Protein AF-0000000079300747 (afdb_homodimer)

pLDDT: mean 97.35, std 5.48, range [55.0, 99.0]

Secondary structure (DSSP, 8-state):
---HHHHHHHHHTTS-EE-EEEEEEESEEEEEEES-EEEEETTTTEEEEEEETT-THHHHHHHHTEEEEEEPBTT-HHHHHHHTT---TT---BTTB-TT-SEEEEEEEEEEEEETTEEEEEEEEEEEEE----PBPEEETTEEE-B----/---HHHHHHHHHTTS-EE-EEEEEEESEEEEEEE--EEEEETTTTEEEEEEETT-THHHHHHHHTEEEEEEPBTT-HHHHHHHTT---TT---BTTB-TT-SEEEEEEEEEEEEETTEEEEEEEEEEEEE----PBPEEETTEEE-B----

Sequence (302 aa):
MTSLEEAFKEALSRFASGVTVVAARAGEERGMTATAFMSLSLRPPLVALAVSEGARLLPLLEEAGAFTVSFLREGQEGVSEHFAGRPREGVGLVEGRVEGALAVLRCRLEALYPGGDHRLVVGRVEAVDLGEMGPPLVYFARGYRRLLWPSMTSLEEAFKEALSRFASGVTVVAARAGEERGMTATAFMSLSLRPPLVALAVSEGARLLPLLEEAGAFTVSFLREGQEGVSEHFAGRPREGVGLVEGRVEGALAVLRCRLEALYPGGDHRLVVGRVEAVDLGEMGPPLVYFARGYRRLLWPS

Solvent-accessible surface area (backbone atoms only — not comparable to full-atom values): 15434 Å² total; per-residue (Å²): 128,77,47,68,63,55,44,46,55,54,44,56,31,55,45,38,26,24,36,30,38,37,21,24,50,54,104,52,76,44,62,33,43,41,55,31,50,32,67,37,18,71,62,60,44,28,34,37,33,44,43,48,69,81,42,78,52,50,65,30,29,63,71,44,42,25,37,24,42,17,28,37,24,57,88,40,61,62,56,43,39,26,36,63,76,46,80,43,89,94,60,68,69,55,95,62,33,53,79,82,18,36,21,35,38,35,24,36,58,67,48,78,43,91,29,69,47,10,33,36,37,30,27,34,56,75,45,69,46,80,39,70,86,71,61,41,24,30,38,43,68,86,37,82,41,45,62,69,57,91,128,129,78,47,69,62,56,44,46,54,54,43,55,31,54,46,36,26,23,37,30,38,38,22,24,50,52,102,53,75,42,62,32,42,41,56,31,49,31,67,37,18,72,63,59,44,29,34,36,32,45,43,49,69,81,41,79,50,51,66,30,28,63,72,42,42,27,38,25,40,16,28,36,25,57,88,40,61,62,57,43,39,26,35,62,76,45,79,43,88,92,61,68,67,55,96,62,34,52,79,82,18,35,20,35,40,36,24,37,59,66,46,79,42,92,28,68,49,10,34,35,38,30,26,33,57,76,46,67,47,79,39,70,85,70,61,43,23,29,39,41,69,87,36,83,41,43,62,69,57,92,129

Structure (mmCIF, N/CA/C/O backbone):
data_AF-0000000079300747-model_v1
#
loop_
_entity.id
_entity.type
_entity.pdbx_description
1 polymer '4-hydroxyphenylacetate 3-monooxygenase reductase component'
#
loop_
_atom_site.group_PDB
_atom_site.id
_atom_site.type_symbol
_atom_site.label_atom_id
_atom_site.label_alt_id
_atom_site.label_comp_id
_atom_site.label_asym_id
_atom_site.label_entity_id
_atom_site.label_seq_id
_atom_site.pdbx_PDB_ins_code
_atom_site.Cartn_x
_atom_site.Cartn_y
_atom_site.Cartn_z
_atom_site.occupancy
_atom_site.B_iso_or_equiv
_atom_site.auth_seq_id
_atom_site.auth_comp_id
_atom_site.auth_asym_id
_atom_site.auth_atom_id
_atom_site.pdbx_PDB_model_num
ATOM 1 N N . MET A 1 1 ? 11.914 -26.141 7.75 1 61.09 1 MET A N 1
ATOM 2 C CA . MET A 1 1 ? 10.883 -25.594 6.879 1 61.09 1 MET A CA 1
ATOM 3 C C . MET A 1 1 ? 10.352 -24.266 7.438 1 61.09 1 MET A C 1
ATOM 5 O O . MET A 1 1 ? 9.938 -24.203 8.594 1 61.09 1 MET A O 1
ATOM 9 N N . THR A 1 2 ? 10.609 -23.188 6.781 1 83.06 2 THR A N 1
ATOM 10 C CA . THR A 1 2 ? 10.234 -21.891 7.332 1 83.06 2 THR A CA 1
ATOM 11 C C . THR A 1 2 ? 8.719 -21.797 7.531 1 83.06 2 THR A C 1
ATOM 13 O O . THR A 1 2 ? 7.953 -22.391 6.766 1 83.06 2 THR A O 1
ATOM 16 N N . SER A 1 3 ? 8.32 -21.594 8.656 1 95.44 3 SER A N 1
ATOM 17 C CA . SER A 1 3 ? 6.895 -21.422 8.906 1 95.44 3 SER A CA 1
ATOM 18 C C . SER A 1 3 ? 6.273 -20.469 7.891 1 95.44 3 SER A C 1
ATOM 20 O O . SER A 1 3 ? 6.988 -19.703 7.234 1 95.44 3 SER A O 1
ATOM 22 N N . LEU A 1 4 ? 5.039 -20.641 7.648 1 97.5 4 LEU A N 1
ATOM 23 C CA . LEU A 1 4 ? 4.332 -19.719 6.777 1 97.5 4 LEU A CA 1
ATOM 24 C C . LEU A 1 4 ? 4.543 -18.266 7.234 1 97.5 4 LEU A C 1
ATOM 26 O O . LEU A 1 4 ? 4.719 -17.375 6.41 1 97.5 4 LEU A O 1
ATOM 30 N N . GLU A 1 5 ? 4.504 -18.078 8.539 1 97.25 5 GLU A N 1
ATOM 31 C CA . GLU A 1 5 ? 4.703 -16.734 9.094 1 97.25 5 GLU A CA 1
ATOM 32 C C . GLU A 1 5 ? 6.066 -16.172 8.695 1 97.25 5 GLU A C 1
ATOM 34 O O . GLU A 1 5 ? 6.168 -15.016 8.281 1 97.25 5 GLU A O 1
ATOM 39 N N . GLU A 1 6 ? 7.082 -16.969 8.828 1 97.75 6 GLU A N 1
ATOM 40 C CA . GLU A 1 6 ? 8.43 -16.531 8.477 1 97.75 6 GLU A CA 1
ATOM 41 C C . GLU A 1 6 ? 8.547 -16.25 6.984 1 97.75 6 GLU A C 1
ATOM 43 O O . GLU A 1 6 ? 9.156 -15.266 6.578 1 97.75 6 GLU A O 1
ATOM 48 N N . ALA A 1 7 ? 7.984 -17.141 6.18 1 98.5 7 ALA A N 1
ATOM 49 C CA . ALA A 1 7 ? 7.996 -16.938 4.734 1 98.5 7 ALA A CA 1
ATOM 50 C C . ALA A 1 7 ? 7.242 -15.672 4.344 1 98.5 7 ALA A C 1
ATOM 52 O O . ALA A 1 7 ? 7.66 -14.945 3.439 1 98.5 7 ALA A O 1
ATOM 53 N N . PHE A 1 8 ? 6.145 -15.453 5.035 1 98.81 8 PHE A N 1
ATOM 54 C CA . PHE A 1 8 ? 5.336 -14.266 4.777 1 98.81 8 PHE A CA 1
ATOM 55 C C . PHE A 1 8 ? 6.109 -13 5.117 1 98.81 8 PHE A C 1
ATOM 57 O O . PHE A 1 8 ? 6.172 -12.062 4.312 1 98.81 8 PHE A O 1
ATOM 64 N N . LYS A 1 9 ? 6.766 -12.945 6.219 1 98.38 9 LYS A N 1
ATOM 65 C CA . LYS A 1 9 ? 7.586 -11.812 6.613 1 98.38 9 LYS A CA 1
ATOM 66 C C . LYS A 1 9 ? 8.703 -11.555 5.602 1 98.38 9 LYS A C 1
ATOM 68 O O . LYS A 1 9 ? 8.977 -10.406 5.25 1 98.38 9 LYS A O 1
ATOM 73 N N . GLU A 1 10 ? 9.281 -12.625 5.184 1 98.56 10 GLU A N 1
ATOM 74 C CA . GLU A 1 10 ? 10.344 -12.5 4.191 1 98.56 10 GLU A CA 1
ATOM 75 C C . GLU A 1 10 ? 9.805 -11.953 2.873 1 98.56 10 GLU A C 1
ATOM 77 O O . GLU A 1 10 ? 10.43 -11.086 2.252 1 98.56 10 GLU A O 1
ATOM 82 N N . ALA A 1 11 ? 8.656 -12.422 2.426 1 98.81 11 ALA A N 1
ATOM 83 C CA . ALA A 1 11 ? 8.039 -11.922 1.197 1 98.81 11 ALA A CA 1
ATOM 84 C C . ALA A 1 11 ? 7.754 -10.422 1.298 1 98.81 11 ALA A C 1
ATOM 86 O O . ALA A 1 11 ? 8 -9.672 0.353 1 98.81 11 ALA A O 1
ATOM 87 N N . LEU A 1 12 ? 7.246 -10.023 2.475 1 98.69 12 LEU A N 1
ATOM 88 C CA . LEU A 1 12 ? 6.895 -8.617 2.656 1 98.69 12 LEU A CA 1
ATOM 89 C C . LEU A 1 12 ? 8.133 -7.734 2.584 1 98.69 12 LEU A C 1
ATOM 91 O O . LEU A 1 12 ? 8.055 -6.582 2.162 1 98.69 12 LEU A O 1
ATOM 95 N N . SER A 1 13 ? 9.305 -8.289 3.025 1 98.44 13 SER A N 1
ATOM 96 C CA . SER A 1 13 ? 10.547 -7.535 2.932 1 98.44 13 SER A CA 1
ATOM 97 C C . SER A 1 13 ? 10.953 -7.316 1.479 1 98.44 13 SER A C 1
ATOM 99 O O . SER A 1 13 ? 11.812 -6.477 1.188 1 98.44 13 SER A O 1
ATOM 101 N N . ARG A 1 14 ? 10.312 -8 0.535 1 98.62 14 ARG A N 1
ATOM 102 C CA . ARG A 1 14 ? 10.641 -7.93 -0.884 1 98.62 14 ARG A CA 1
ATOM 103 C C . ARG A 1 14 ? 9.656 -7.039 -1.635 1 98.62 14 ARG A C 1
ATOM 105 O O . ARG A 1 14 ? 9.641 -7.023 -2.867 1 98.62 14 ARG A O 1
ATOM 112 N N . PHE A 1 15 ? 8.797 -6.402 -0.992 1 98.88 15 PHE A N 1
ATOM 113 C CA . PHE A 1 15 ? 7.934 -5.367 -1.546 1 98.88 15 PHE A CA 1
ATOM 114 C C . PHE A 1 15 ? 8.414 -3.98 -1.139 1 98.88 15 PHE A C 1
ATOM 116 O O . PHE A 1 15 ? 8.477 -3.664 0.051 1 98.88 15 PHE A O 1
ATOM 123 N N . ALA A 1 16 ? 8.766 -3.176 -2.129 1 98.81 16 ALA A N 1
ATOM 124 C CA . ALA A 1 16 ? 9.234 -1.818 -1.855 1 98.81 16 ALA A CA 1
ATOM 125 C C . ALA A 1 16 ? 8.062 -0.882 -1.566 1 98.81 16 ALA A C 1
ATOM 127 O O . ALA A 1 16 ? 7.02 -0.963 -2.219 1 98.81 16 ALA A O 1
ATOM 128 N N . SER A 1 17 ? 8.281 -0 -0.671 1 98.81 17 SER A N 1
ATOM 129 C CA . SER A 1 17 ? 7.238 0.965 -0.348 1 98.81 17 SER A CA 1
ATOM 130 C C . SER A 1 17 ? 7.832 2.316 0.031 1 98.81 17 SER A C 1
ATOM 132 O O . SER A 1 17 ? 8.906 2.383 0.63 1 98.81 17 SER A O 1
ATOM 134 N N . GLY A 1 18 ? 7.105 3.418 -0.326 1 98.88 18 GLY A N 1
ATOM 135 C CA . GLY A 1 18 ? 7.359 4.676 0.354 1 98.88 18 GLY A CA 1
ATOM 136 C C . GLY A 1 18 ? 7.094 4.613 1.847 1 98.88 18 GLY A C 1
ATOM 137 O O . GLY A 1 18 ? 6.477 3.664 2.332 1 98.88 18 GLY A O 1
ATOM 138 N N . VAL A 1 19 ? 7.637 5.602 2.535 1 98.94 19 VAL A N 1
ATOM 139 C CA . VAL A 1 19 ? 7.477 5.68 3.982 1 98.94 19 VAL A CA 1
ATOM 140 C C . VAL A 1 19 ? 6.602 6.879 4.344 1 98.94 19 VAL A C 1
ATOM 142 O O . VAL A 1 19 ? 6.789 7.977 3.814 1 98.94 19 VAL A O 1
ATOM 145 N N . THR A 1 20 ? 5.625 6.652 5.223 1 98.94 20 THR A N 1
ATOM 146 C CA . THR A 1 20 ? 4.742 7.738 5.648 1 98.94 20 THR A CA 1
ATOM 147 C C . THR A 1 20 ? 4.793 7.914 7.16 1 98.94 20 THR A C 1
ATOM 149 O O . THR A 1 20 ? 5.254 7.027 7.883 1 98.94 20 THR A O 1
ATOM 152 N N . VAL A 1 21 ? 4.422 9.062 7.629 1 99 21 VAL A N 1
ATOM 153 C CA . VAL A 1 21 ? 3.994 9.281 9.008 1 99 21 VAL A CA 1
ATOM 154 C C . VAL A 1 21 ? 2.508 9.625 9.039 1 99 21 VAL A C 1
ATOM 156 O O . VAL A 1 21 ? 2.072 10.586 8.398 1 99 21 VAL A O 1
ATOM 159 N N . VAL A 1 22 ? 1.77 8.812 9.719 1 98.94 22 VAL A N 1
ATOM 160 C CA . VAL A 1 22 ? 0.357 9.07 9.977 1 98.94 22 VAL A CA 1
ATOM 161 C C . VAL A 1 22 ? 0.193 9.75 11.336 1 98.94 22 VAL A C 1
ATOM 163 O O . VAL A 1 22 ? 0.835 9.352 12.312 1 98.94 22 VAL A O 1
ATOM 166 N N . ALA A 1 23 ? -0.636 10.797 11.414 1 98.94 23 ALA A N 1
ATOM 167 C CA . ALA A 1 23 ? -0.778 11.523 12.672 1 98.94 23 ALA A CA 1
ATOM 168 C C . ALA A 1 23 ? -2.24 11.852 12.961 1 98.94 23 ALA A C 1
ATOM 170 O O . ALA A 1 23 ? -3.031 12.039 12.031 1 98.94 23 ALA A O 1
ATOM 171 N N . ALA A 1 24 ? -2.6 11.852 14.102 1 98.81 24 ALA A N 1
ATOM 172 C CA . ALA A 1 24 ? -3.922 12.25 14.578 1 98.81 24 ALA A CA 1
ATOM 173 C C . ALA A 1 24 ? -3.824 13.039 15.875 1 98.81 24 ALA A C 1
ATOM 175 O O . ALA A 1 24 ? -2.805 12.984 16.562 1 98.81 24 ALA A O 1
ATOM 176 N N . ARG A 1 25 ? -4.848 13.797 16.109 1 98 25 ARG A N 1
ATOM 177 C CA . ARG A 1 25 ? -4.875 14.641 17.297 1 98 25 ARG A CA 1
ATOM 178 C C . ARG A 1 25 ? -6.25 14.617 17.953 1 98 25 ARG A C 1
ATOM 180 O O . ARG A 1 25 ? -7.262 14.898 17.312 1 98 25 ARG A O 1
ATOM 187 N N . ALA A 1 26 ? -6.328 14.281 19.172 1 97.25 26 ALA A N 1
ATOM 188 C CA . ALA A 1 26 ? -7.469 14.383 20.078 1 97.25 26 ALA A CA 1
ATOM 189 C C . ALA A 1 26 ? -7.004 14.656 21.516 1 97.25 26 ALA A C 1
ATOM 191 O O . ALA A 1 26 ? -6.707 13.727 22.266 1 97.25 26 ALA A O 1
ATOM 192 N N . GLY A 1 27 ? -6.973 15.898 21.969 1 95.94 27 GLY A N 1
ATOM 193 C CA . GLY A 1 27 ? -6.363 16.234 23.234 1 95.94 27 GLY A CA 1
ATOM 194 C C . GLY A 1 27 ? -4.848 16.188 23.219 1 95.94 27 GLY A C 1
ATOM 195 O O . GLY A 1 27 ? -4.18 17.062 23.75 1 95.94 27 GLY A O 1
ATOM 196 N N . GLU A 1 28 ? -4.281 15.141 22.641 1 96.69 28 GLU A N 1
ATOM 197 C CA . GLU A 1 28 ? -2.857 15.008 22.359 1 96.69 28 GLU A CA 1
ATOM 198 C C . GLU A 1 28 ? -2.619 14.648 20.891 1 96.69 28 GLU A C 1
ATOM 200 O O . GLU A 1 28 ? -3.551 14.266 20.188 1 96.69 28 GLU A O 1
ATOM 205 N N . GLU A 1 29 ? -1.452 14.898 20.438 1 97.5 29 GLU A N 1
ATOM 206 C CA . GLU A 1 29 ? -1.074 14.578 19.062 1 97.5 29 GLU A CA 1
ATOM 207 C C . GLU A 1 29 ? -0.071 13.422 19.016 1 97.5 29 GLU A C 1
ATOM 209 O O . GLU A 1 29 ? 0.861 13.383 19.828 1 97.5 29 GLU A O 1
ATOM 214 N N . ARG A 1 30 ? -0.317 12.477 18.156 1 97.81 30 ARG A N 1
ATOM 215 C CA . ARG A 1 30 ? 0.605 11.359 17.984 1 97.81 30 ARG A CA 1
ATOM 216 C C . ARG A 1 30 ? 0.825 11.062 16.5 1 97.81 30 ARG A C 1
ATOM 218 O O . ARG A 1 30 ? -0.098 11.188 15.695 1 97.81 30 ARG A O 1
ATOM 225 N N . GLY A 1 31 ? 2.062 10.688 16.219 1 98.75 31 GLY A N 1
ATOM 226 C CA . GLY A 1 31 ? 2.422 10.188 14.898 1 98.75 31 GLY A CA 1
ATOM 227 C C . GLY A 1 31 ? 2.914 8.75 14.922 1 98.75 31 GLY A C 1
ATOM 228 O O . GLY A 1 31 ? 3.359 8.258 15.961 1 98.75 31 GLY A O 1
ATOM 229 N N . MET A 1 32 ? 2.828 8.148 13.805 1 98.81 32 MET A N 1
ATOM 230 C CA . MET A 1 32 ? 3.307 6.781 13.617 1 98.81 32 MET A CA 1
ATOM 231 C C . MET A 1 32 ? 3.873 6.59 12.211 1 98.81 32 MET A C 1
ATOM 233 O O . MET A 1 32 ? 3.227 6.941 11.227 1 98.81 32 MET A O 1
ATOM 237 N N . THR A 1 33 ? 5.07 6.07 12.172 1 98.88 33 THR A N 1
ATOM 238 C CA . THR A 1 33 ? 5.633 5.68 10.883 1 98.88 33 THR A CA 1
ATOM 239 C C . THR A 1 33 ? 4.898 4.469 10.32 1 98.88 33 THR A C 1
ATOM 241 O O . THR A 1 33 ? 4.594 3.525 11.055 1 98.88 33 THR A O 1
ATOM 244 N N . ALA A 1 34 ? 4.555 4.516 9.047 1 98.75 34 ALA A N 1
ATOM 245 C CA . ALA A 1 34 ? 3.875 3.4 8.398 1 98.75 34 ALA A CA 1
ATOM 246 C C . ALA A 1 34 ? 4.301 3.277 6.938 1 98.75 34 ALA A C 1
ATOM 248 O O . ALA A 1 34 ? 4.41 4.281 6.23 1 98.75 34 ALA A O 1
ATOM 249 N N . THR A 1 35 ? 4.555 2.053 6.504 1 98.75 35 THR A N 1
ATOM 250 C CA . THR A 1 35 ? 4.719 1.757 5.086 1 98.75 35 THR A CA 1
ATOM 251 C C . THR A 1 35 ? 3.432 1.174 4.504 1 98.75 35 THR A C 1
ATOM 253 O O . THR A 1 35 ? 3.248 1.159 3.285 1 98.75 35 THR A O 1
ATOM 256 N N . ALA A 1 36 ? 2.572 0.666 5.344 1 98.81 36 ALA A N 1
ATOM 257 C CA . ALA A 1 36 ? 1.303 0.085 4.914 1 98.81 36 ALA A CA 1
ATOM 258 C C . ALA A 1 36 ? 0.295 1.174 4.555 1 98.81 36 ALA A C 1
ATOM 260 O O . ALA A 1 36 ? -0.578 1.51 5.359 1 98.81 36 ALA A O 1
ATOM 261 N N . PHE A 1 37 ? 0.417 1.75 3.395 1 98.88 37 PHE A N 1
ATOM 262 C CA . PHE A 1 37 ? -0.39 2.814 2.811 1 98.88 37 PHE A CA 1
ATOM 263 C C . PHE A 1 37 ? -0.655 2.547 1.334 1 98.88 37 PHE A C 1
ATOM 265 O O . PHE A 1 37 ? 0.206 2.016 0.63 1 98.88 37 PHE A O 1
ATOM 272 N N . MET A 1 38 ? -1.856 2.887 0.888 1 98.88 38 MET A N 1
ATOM 273 C CA . MET A 1 38 ? -2.109 2.838 -0.55 1 98.88 38 MET A CA 1
ATOM 274 C C . MET A 1 38 ? -3.232 3.793 -0.938 1 98.88 38 MET A C 1
ATOM 276 O O . MET A 1 38 ? -4.066 4.148 -0.103 1 98.88 38 MET A O 1
ATOM 280 N N . SER A 1 39 ? -3.115 4.273 -2.178 1 98.69 39 SER A N 1
ATOM 281 C CA . SER A 1 39 ? -4.285 4.926 -2.754 1 98.69 39 SER A CA 1
ATOM 282 C C . SER A 1 39 ? -5.441 3.943 -2.918 1 98.69 39 SER A C 1
ATOM 284 O O . SER A 1 39 ? -5.227 2.76 -3.178 1 98.69 39 SER A O 1
ATOM 286 N N . LEU A 1 40 ? -6.625 4.449 -2.725 1 98.88 40 LEU A N 1
ATOM 287 C CA . LEU A 1 40 ? -7.77 3.545 -2.785 1 98.88 40 LEU A CA 1
ATOM 288 C C . LEU A 1 40 ? -8.727 3.957 -3.896 1 98.88 40 LEU A C 1
ATOM 290 O O . LEU A 1 40 ? -9.18 3.115 -4.68 1 98.88 40 LEU A O 1
ATOM 294 N N . SER A 1 41 ? -9.07 5.199 -3.977 1 98.81 41 SER A N 1
ATOM 295 C CA . SER A 1 41 ? -10.055 5.707 -4.926 1 98.81 41 SER A CA 1
ATOM 296 C C . SER A 1 41 ? -9.711 7.117 -5.383 1 98.81 41 SER A C 1
ATOM 298 O O . SER A 1 41 ? -9.211 7.926 -4.594 1 98.81 41 SER A O 1
ATOM 300 N N . LEU A 1 42 ? -9.961 7.383 -6.645 1 98.06 42 LEU A N 1
ATOM 301 C CA . LEU A 1 42 ? -9.805 8.742 -7.145 1 98.06 42 LEU A CA 1
ATOM 302 C C . LEU A 1 42 ? -11.086 9.539 -6.965 1 98.06 42 LEU A C 1
ATOM 304 O O . LEU A 1 42 ? -11.047 10.719 -6.598 1 98.06 42 LEU A O 1
ATOM 308 N N . ARG A 1 43 ? -12.203 8.805 -7.277 1 97.38 43 ARG A N 1
ATOM 309 C CA . ARG A 1 43 ? -13.508 9.438 -7.137 1 97.38 43 ARG A CA 1
ATOM 310 C C . ARG A 1 43 ? -14.445 8.562 -6.305 1 97.38 43 ARG A C 1
ATOM 312 O O . ARG A 1 43 ? -15.062 7.629 -6.824 1 97.38 43 ARG A O 1
ATOM 319 N N . PRO A 1 44 ? -14.773 9.031 -5.035 1 98.31 44 PRO A N 1
ATOM 320 C CA . PRO A 1 44 ? -14.141 10.109 -4.273 1 98.31 44 PRO A CA 1
ATOM 321 C C . PRO A 1 44 ? -12.68 9.812 -3.93 1 98.31 44 PRO A C 1
ATOM 323 O O . PRO A 1 44 ? -12.234 8.672 -4.031 1 98.31 44 PRO A O 1
ATOM 326 N N . PRO A 1 45 ? -11.938 10.883 -3.523 1 98.88 45 PRO A N 1
ATOM 327 C CA . PRO A 1 45 ? -10.539 10.656 -3.148 1 98.88 45 PRO A CA 1
ATOM 328 C C . PRO A 1 45 ? -10.398 9.93 -1.814 1 98.88 45 PRO A C 1
ATOM 330 O O . PRO A 1 45 ? -10.672 10.508 -0.76 1 98.88 45 PRO A O 1
ATOM 333 N N . LEU A 1 46 ? -10.031 8.656 -1.856 1 98.94 46 LEU A N 1
ATOM 334 C CA . LEU A 1 46 ? -9.867 7.809 -0.679 1 98.94 46 LEU A CA 1
ATOM 335 C C . LEU A 1 46 ? -8.469 7.211 -0.624 1 98.94 46 LEU A C 1
ATOM 337 O O . LEU A 1 46 ? -7.879 6.898 -1.662 1 98.94 46 LEU A O 1
ATOM 341 N N . VAL A 1 47 ? -7.949 7.031 0.606 1 99 47 VAL A N 1
ATOM 342 C CA . VAL A 1 47 ? -6.727 6.277 0.877 1 99 47 VAL A CA 1
ATOM 343 C C . VAL A 1 47 ? -7.004 5.207 1.928 1 99 47 VAL A C 1
ATOM 345 O O . VAL A 1 47 ? -8.031 5.246 2.607 1 99 47 VAL A O 1
ATOM 348 N N . ALA A 1 48 ? -6.137 4.227 1.98 1 98.94 48 ALA A N 1
ATOM 349 C CA . ALA A 1 48 ? -6.199 3.178 2.996 1 98.94 48 ALA A CA 1
ATOM 350 C C . ALA A 1 48 ? -4.84 2.961 3.648 1 98.94 48 ALA A C 1
ATOM 352 O O . ALA A 1 48 ? -3.801 3.152 3.012 1 98.94 48 ALA A O 1
ATOM 353 N N . LEU A 1 49 ? -4.801 2.619 4.906 1 98.81 49 LEU A N 1
ATOM 354 C CA . LEU A 1 49 ? -3.584 2.25 5.621 1 98.81 49 LEU A CA 1
ATOM 355 C C . LEU A 1 49 ? -3.885 1.221 6.707 1 98.81 49 LEU A C 1
ATOM 357 O O . LEU A 1 49 ? -5.035 1.064 7.117 1 98.81 49 LEU A O 1
ATOM 361 N N . ALA A 1 50 ? -2.949 0.466 7.043 1 98.94 50 ALA A N 1
ATOM 362 C CA . ALA A 1 50 ? -3.057 -0.498 8.133 1 98.94 50 ALA A CA 1
ATO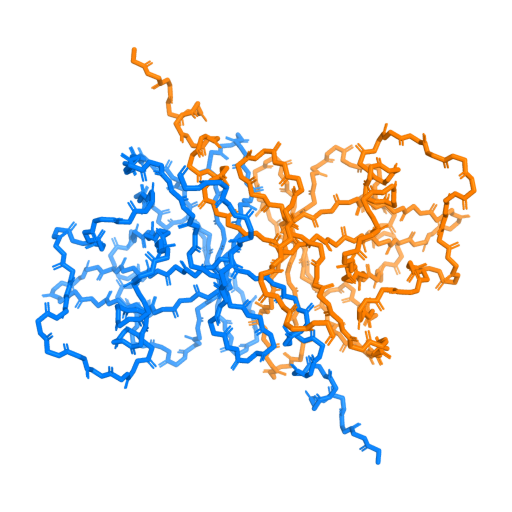M 363 C C . ALA A 1 50 ? -2.441 0.054 9.414 1 98.94 50 ALA A C 1
ATOM 365 O O . ALA A 1 50 ? -1.28 0.474 9.43 1 98.94 50 ALA A O 1
ATOM 366 N N . VAL A 1 51 ? -3.238 0.088 10.453 1 98.88 51 VAL A N 1
ATOM 367 C CA . VAL A 1 51 ? -2.773 0.558 11.75 1 98.88 51 VAL A CA 1
ATOM 368 C C . VAL A 1 51 ? -2.873 -0.57 12.781 1 98.88 51 VAL A C 1
ATOM 370 O O . VAL A 1 51 ? -3.949 -1.137 12.984 1 98.88 51 VAL A O 1
ATOM 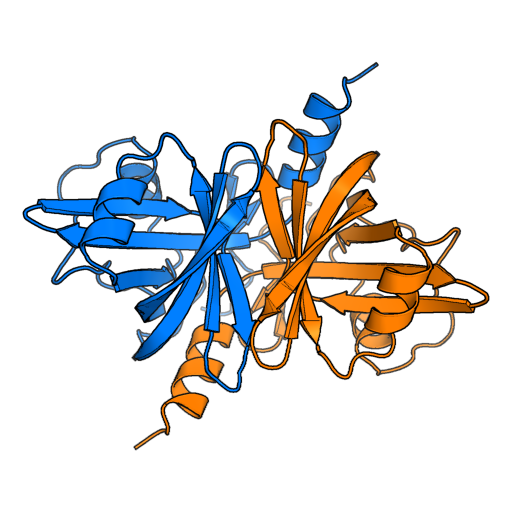373 N N . SER A 1 52 ? -1.729 -0.885 13.422 1 98.62 52 SER A N 1
ATOM 374 C CA . SER A 1 52 ? -1.714 -1.966 14.398 1 98.62 52 SER A CA 1
ATOM 375 C C . SER A 1 52 ? -2.795 -1.769 15.461 1 98.62 52 SER A C 1
ATOM 377 O O . SER A 1 52 ? -2.996 -0.655 15.945 1 98.62 52 SER A O 1
ATOM 379 N N . GLU A 1 53 ? -3.492 -2.836 15.836 1 98.06 53 GLU A N 1
ATOM 380 C CA . GLU A 1 53 ? -4.516 -2.791 16.875 1 98.06 53 GLU A CA 1
ATOM 381 C C . GLU A 1 53 ? -3.941 -2.281 18.203 1 98.06 53 GLU A C 1
ATOM 383 O O . GLU A 1 53 ? -4.66 -1.693 19.016 1 98.06 53 GLU A O 1
ATOM 388 N N . GLY A 1 54 ? -2.66 -2.451 18.359 1 97.56 54 GLY A N 1
ATOM 389 C CA . GLY A 1 54 ? -2.014 -2.045 19.609 1 97.56 54 GLY A CA 1
ATOM 390 C C . GLY A 1 54 ? -1.396 -0.663 19.531 1 97.56 54 GLY A C 1
ATOM 391 O O . GLY A 1 54 ? -0.835 -0.172 20.516 1 97.56 54 GLY A O 1
ATOM 392 N N . ALA A 1 55 ? -1.479 -0.04 18.391 1 98.25 55 ALA A N 1
ATOM 393 C CA . ALA A 1 55 ? -0.862 1.271 18.219 1 98.25 55 ALA A CA 1
ATOM 394 C C . ALA A 1 55 ? -1.579 2.334 19.047 1 98.25 55 ALA A C 1
ATOM 396 O O . ALA A 1 55 ? -2.811 2.375 19.078 1 98.25 55 ALA A O 1
ATOM 397 N N . ARG A 1 56 ? -0.868 3.225 19.672 1 97.38 56 ARG A N 1
ATOM 398 C CA . ARG A 1 56 ? -1.424 4.332 20.438 1 97.38 56 ARG A CA 1
ATOM 399 C C . ARG A 1 56 ? -2.162 5.312 19.531 1 97.38 56 ARG A C 1
ATOM 401 O O . ARG A 1 56 ? -3.029 6.055 20 1 97.38 56 ARG A O 1
ATOM 408 N N . LEU A 1 57 ? -1.832 5.312 18.297 1 98.56 57 LEU A N 1
ATOM 409 C CA . LEU A 1 57 ? -2.439 6.203 17.312 1 98.56 57 LEU A CA 1
ATOM 410 C C . LEU A 1 57 ? -3.904 5.848 17.078 1 98.56 57 LEU A C 1
ATOM 412 O O . LEU A 1 57 ? -4.73 6.727 16.828 1 98.56 57 LEU A O 1
ATOM 416 N N . LEU A 1 58 ? -4.227 4.586 17.156 1 98.44 58 LEU A N 1
ATOM 417 C CA . LEU A 1 58 ? -5.516 4.09 16.672 1 98.44 58 LEU A CA 1
ATOM 418 C C . LEU A 1 58 ? -6.66 4.711 17.469 1 98.44 58 LEU A C 1
ATOM 420 O O . LEU A 1 58 ? -7.582 5.289 16.891 1 98.44 58 LEU A O 1
ATOM 424 N N . PRO A 1 59 ? -6.668 4.738 18.828 1 98.06 59 PRO A N 1
ATOM 425 C CA . PRO A 1 59 ? -7.758 5.387 19.562 1 98.06 59 PRO A CA 1
ATOM 426 C C . PRO A 1 59 ? -7.84 6.887 19.297 1 98.06 59 PRO A C 1
ATOM 428 O O . PRO A 1 59 ? -8.93 7.457 19.297 1 98.06 59 PRO A O 1
ATOM 431 N N . LEU A 1 60 ? -6.734 7.547 19.062 1 98.25 60 LEU A N 1
ATOM 432 C CA . LEU A 1 60 ? -6.707 8.977 18.781 1 98.25 60 LEU A CA 1
ATOM 433 C C . LEU A 1 60 ? -7.34 9.281 17.422 1 98.25 60 LEU A C 1
ATOM 435 O O . LEU A 1 60 ? -8.094 10.242 17.297 1 98.25 60 LEU A O 1
ATOM 439 N N . LEU A 1 61 ? -6.91 8.453 16.484 1 98.06 61 LEU A N 1
ATOM 440 C CA . LEU A 1 61 ? -7.465 8.547 15.148 1 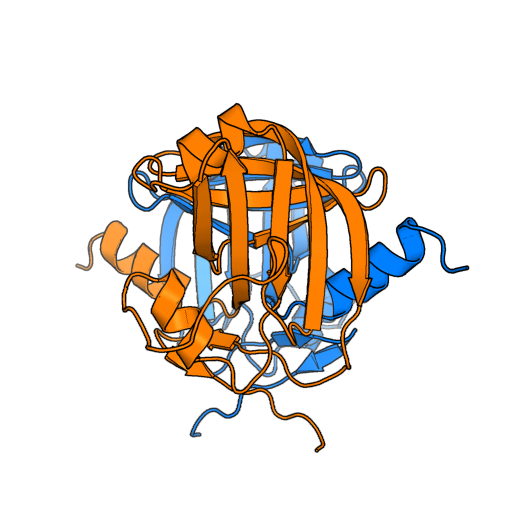98.06 61 LEU A CA 1
ATOM 441 C C . LEU A 1 61 ? -8.977 8.383 15.164 1 98.06 61 LEU A C 1
ATOM 443 O O . LEU A 1 61 ? -9.703 9.148 14.516 1 98.06 61 LEU A O 1
ATOM 447 N N . GLU A 1 62 ? -9.508 7.422 15.891 1 98.44 62 GLU A N 1
ATOM 448 C CA . GLU A 1 62 ? -10.938 7.148 16 1 98.44 62 GLU A CA 1
ATOM 449 C C . GLU A 1 62 ? -11.664 8.305 16.688 1 98.44 62 GLU A C 1
ATOM 451 O O . GLU A 1 62 ? -12.734 8.719 16.234 1 98.44 62 GLU A O 1
ATOM 456 N N . GLU A 1 63 ? -11.102 8.766 17.734 1 98.62 63 GLU A N 1
ATOM 457 C CA . GLU A 1 63 ? -11.711 9.859 18.484 1 98.62 63 GLU A CA 1
ATOM 458 C C . GLU A 1 63 ? -11.742 11.141 17.656 1 98.62 63 GLU A C 1
ATOM 460 O O . GLU A 1 63 ? -12.758 11.844 17.625 1 98.62 63 GLU A O 1
ATOM 465 N N . ALA A 1 64 ? -10.664 11.469 17 1 98.62 64 ALA A N 1
ATOM 466 C CA . ALA A 1 64 ? -10.539 12.695 16.219 1 98.62 64 ALA A CA 1
ATOM 467 C C . ALA A 1 64 ? -11.406 12.641 14.969 1 98.62 64 ALA A C 1
ATOM 469 O O . ALA A 1 64 ? -11.844 13.68 14.469 1 98.62 64 ALA A O 1
ATOM 470 N N . GLY A 1 65 ? -11.633 11.469 14.43 1 98.81 65 GLY A N 1
ATOM 471 C CA . GLY A 1 65 ? -12.328 11.305 13.164 1 98.81 65 GLY A CA 1
ATOM 472 C C . GLY A 1 65 ? -11.562 11.891 11.992 1 98.81 65 GLY A C 1
ATOM 473 O O . GLY A 1 65 ? -12.164 12.234 10.969 1 98.81 65 GLY A O 1
ATOM 474 N N . ALA A 1 66 ? -10.328 12.117 12.195 1 98.81 66 ALA A N 1
ATOM 475 C CA . ALA A 1 66 ? -9.477 12.734 11.18 1 98.81 66 ALA A CA 1
ATOM 476 C C . ALA A 1 66 ? -8.008 12.375 11.398 1 98.81 66 ALA A C 1
ATOM 478 O O . ALA A 1 66 ? -7.609 12.023 12.516 1 98.81 66 ALA A O 1
ATOM 479 N N . PHE A 1 67 ? -7.188 12.438 10.383 1 98.94 67 PHE A N 1
ATOM 480 C CA . PHE A 1 67 ? -5.754 12.172 10.461 1 98.94 67 PHE A CA 1
ATOM 481 C C . PHE A 1 67 ? -5.023 12.766 9.266 1 98.94 67 PHE A C 1
ATOM 483 O O . PHE A 1 67 ? -5.656 13.195 8.297 1 98.94 67 PHE A O 1
ATOM 490 N N . THR A 1 68 ? -3.75 12.867 9.352 1 98.94 68 THR A N 1
ATOM 491 C CA . THR A 1 68 ? -2.898 13.281 8.242 1 98.94 68 THR A CA 1
ATOM 492 C C . THR A 1 68 ? -1.953 12.148 7.84 1 98.94 68 THR A C 1
ATOM 494 O O . THR A 1 68 ? -1.654 11.266 8.641 1 98.94 68 THR A O 1
ATOM 497 N N . VAL A 1 69 ? -1.557 12.117 6.625 1 99 69 VAL A N 1
ATOM 498 C CA . VAL A 1 69 ? -0.512 11.242 6.105 1 99 69 VAL A CA 1
ATOM 499 C C . VAL A 1 69 ? 0.579 12.078 5.438 1 99 69 VAL A C 1
ATOM 501 O O . VAL A 1 69 ? 0.318 12.789 4.469 1 99 69 VAL A O 1
ATOM 504 N N . SER A 1 70 ? 1.771 12.047 5.941 1 99 70 SER A N 1
ATOM 505 C CA . SER A 1 70 ? 2.928 12.734 5.375 1 99 70 SER A CA 1
ATOM 506 C C . SER A 1 70 ? 3.844 11.758 4.645 1 99 70 SER A C 1
ATOM 508 O O . SER A 1 70 ? 4.305 10.773 5.223 1 99 70 SER A O 1
ATOM 510 N N . PHE A 1 71 ? 4.055 11.977 3.326 1 99 71 PHE A N 1
ATOM 511 C CA . PHE A 1 71 ? 4.996 11.172 2.555 1 99 71 PHE A CA 1
ATOM 512 C C . PHE A 1 71 ? 6.426 11.648 2.783 1 99 71 PHE A C 1
ATOM 514 O O . PHE A 1 71 ? 6.777 12.773 2.428 1 99 71 PHE A O 1
ATOM 521 N N . LEU A 1 72 ? 7.273 10.789 3.301 1 98.94 72 LEU A N 1
ATOM 522 C CA . LEU A 1 72 ? 8.625 11.188 3.68 1 98.94 72 LEU A CA 1
ATOM 523 C C . LEU A 1 72 ? 9.539 11.219 2.463 1 98.94 72 LEU A C 1
ATOM 525 O O . LEU A 1 72 ? 9.406 10.391 1.558 1 98.94 72 LEU A O 1
ATOM 529 N N . ARG A 1 73 ? 10.414 12.148 2.502 1 98.56 73 ARG A N 1
ATOM 530 C CA . ARG A 1 73 ? 11.414 12.266 1.443 1 98.56 73 ARG A CA 1
ATOM 531 C C . ARG A 1 73 ? 12.758 11.703 1.895 1 98.56 73 ARG A C 1
ATOM 533 O O . ARG A 1 73 ? 12.984 11.508 3.09 1 98.56 73 ARG A O 1
ATOM 540 N N . GLU A 1 74 ? 13.594 11.398 0.858 1 97.81 74 GLU A N 1
ATOM 541 C CA . GLU A 1 74 ? 14.977 11.055 1.165 1 97.81 74 GLU A CA 1
ATOM 542 C C . GLU A 1 74 ? 15.578 12.031 2.166 1 97.81 74 GLU A C 1
ATOM 544 O O . GLU A 1 74 ? 15.383 13.242 2.053 1 97.81 74 GLU A O 1
ATOM 549 N N . GLY A 1 75 ? 16.328 11.523 3.193 1 97.5 75 GLY A N 1
ATOM 550 C CA . GLY A 1 75 ? 16.938 12.383 4.199 1 97.5 75 GLY A CA 1
ATOM 551 C C . GLY A 1 75 ? 16.125 12.469 5.477 1 97.5 75 GLY A C 1
ATOM 552 O O . GLY A 1 75 ? 16.594 13 6.484 1 97.5 75 GLY A O 1
ATOM 553 N N . GLN A 1 76 ? 14.969 11.914 5.434 1 98.56 76 GLN A N 1
ATOM 554 C CA . GLN A 1 76 ? 14.102 11.992 6.605 1 98.56 76 GLN A CA 1
ATOM 555 C C . GLN A 1 76 ? 14.055 10.656 7.34 1 98.56 76 GLN A C 1
ATOM 557 O O . GLN A 1 76 ? 13.031 10.305 7.938 1 98.56 76 GLN A O 1
ATOM 562 N N . GLU A 1 77 ? 15.117 9.875 7.238 1 98.5 77 GLU A N 1
ATOM 563 C CA . GLU A 1 77 ? 15.219 8.609 7.965 1 98.5 77 GLU A CA 1
ATOM 564 C C . GLU A 1 77 ? 15.047 8.828 9.469 1 98.5 77 GLU A C 1
ATOM 566 O O . GLU A 1 77 ? 14.406 8.023 10.148 1 98.5 77 GLU A O 1
ATOM 571 N N . GLY A 1 78 ? 15.648 9.938 9.961 1 98.62 78 GLY A N 1
ATOM 572 C CA . GLY A 1 78 ? 15.516 10.25 11.375 1 98.62 78 GLY A CA 1
ATOM 573 C C . GLY A 1 78 ? 14.078 10.453 11.805 1 98.62 78 GLY A C 1
ATOM 574 O O . GLY A 1 78 ? 13.68 10.016 12.891 1 98.62 78 GLY A O 1
ATOM 575 N N . VAL A 1 79 ? 13.281 11.133 10.984 1 98.88 79 VAL A N 1
ATOM 576 C CA . VAL A 1 79 ? 11.859 11.328 11.25 1 98.88 79 VAL A CA 1
ATOM 577 C C . VAL A 1 79 ? 11.148 9.977 11.289 1 98.88 79 VAL A C 1
ATOM 579 O O . VAL A 1 79 ? 10.367 9.711 12.203 1 98.88 79 VAL A O 1
ATOM 582 N N . SER A 1 80 ? 11.445 9.141 10.32 1 98.88 80 SER A N 1
ATOM 583 C CA . SER A 1 80 ? 10.859 7.805 10.273 1 98.88 80 SER A CA 1
ATOM 584 C C . SER A 1 80 ? 11.172 7.016 11.539 1 98.88 80 SER A C 1
ATOM 586 O O . SER A 1 80 ? 10.281 6.414 12.141 1 98.88 80 SER A O 1
ATOM 588 N N . GLU A 1 81 ? 12.438 7.031 11.922 1 98.75 81 GLU A N 1
ATOM 589 C CA . GLU A 1 81 ? 12.859 6.316 13.125 1 98.75 81 GLU A CA 1
ATOM 590 C C . GLU A 1 81 ? 12.125 6.836 14.359 1 98.75 81 GLU A C 1
ATOM 592 O O . GLU A 1 81 ? 11.664 6.047 15.188 1 98.75 81 GLU A O 1
ATOM 597 N N . HIS A 1 82 ? 12.016 8.133 14.469 1 98.81 82 HIS A N 1
ATOM 598 C CA . HIS A 1 82 ? 11.375 8.758 15.617 1 98.81 82 HIS A CA 1
ATOM 599 C C . HIS A 1 82 ? 9.945 8.25 15.797 1 98.81 82 HIS A C 1
ATOM 601 O O . HIS A 1 82 ? 9.57 7.801 16.875 1 98.81 82 HIS A O 1
ATOM 607 N N . PHE A 1 83 ? 9.164 8.195 14.773 1 98.75 83 PHE A N 1
ATOM 608 C CA . PHE A 1 83 ? 7.754 7.844 14.859 1 98.75 83 PHE A CA 1
ATOM 609 C C . PHE A 1 83 ? 7.566 6.336 14.766 1 98.75 83 PHE A C 1
ATOM 611 O O . PHE A 1 83 ? 6.445 5.836 14.875 1 98.75 83 PHE A O 1
ATOM 618 N N . ALA A 1 84 ? 8.695 5.605 14.508 1 98.19 84 ALA A N 1
ATOM 619 C CA . ALA A 1 84 ? 8.672 4.145 14.578 1 98.19 84 ALA A CA 1
ATOM 620 C C . ALA A 1 84 ? 9.047 3.658 15.977 1 98.19 84 ALA A C 1
ATOM 622 O O . ALA A 1 84 ? 9.227 2.459 16.203 1 98.19 84 ALA A O 1
ATOM 623 N N . GLY A 1 85 ? 9.125 4.57 16.922 1 97.56 85 GLY A N 1
ATOM 624 C CA . GLY A 1 85 ? 9.352 4.188 18.297 1 97.56 85 GLY A CA 1
ATOM 625 C C . GLY A 1 85 ? 10.789 4.391 18.75 1 97.56 85 GLY A C 1
ATOM 626 O O . GLY A 1 85 ? 11.18 3.941 19.828 1 97.56 85 GLY A O 1
ATOM 627 N N . ARG A 1 86 ? 11.68 4.988 17.938 1 98 86 ARG A N 1
ATOM 628 C CA . ARG A 1 86 ? 13.047 5.371 18.281 1 98 86 ARG A CA 1
ATOM 629 C C . ARG A 1 86 ? 13.188 6.887 18.344 1 98 86 ARG A C 1
ATOM 631 O O . ARG A 1 86 ? 13.719 7.508 17.422 1 98 86 ARG A O 1
ATOM 638 N N . PRO A 1 87 ? 12.938 7.457 19.469 1 97.5 87 PRO A N 1
ATOM 639 C CA . PRO A 1 87 ? 12.844 8.914 19.594 1 97.5 87 PRO A CA 1
ATOM 640 C C . PRO A 1 87 ? 14.133 9.625 19.188 1 97.5 87 PRO A C 1
ATOM 642 O O . PRO A 1 87 ? 15.227 9.133 19.484 1 97.5 87 PRO A O 1
ATOM 645 N N . ARG A 1 88 ? 13.938 10.648 18.406 1 97.12 88 ARG A N 1
ATOM 646 C CA . ARG A 1 88 ? 15.016 11.531 17.984 1 97.12 88 ARG A CA 1
ATOM 647 C C . ARG A 1 88 ? 14.789 12.953 18.484 1 97.12 88 ARG A C 1
ATOM 649 O O . ARG A 1 88 ? 13.672 13.477 18.422 1 97.12 88 ARG A O 1
ATOM 656 N N . GLU A 1 89 ? 15.867 13.539 18.984 1 96.12 89 GLU A N 1
ATOM 657 C CA . GLU A 1 89 ? 15.781 14.906 19.484 1 96.12 89 GLU A CA 1
ATOM 658 C C . GLU A 1 89 ? 15.422 15.883 18.375 1 96.12 89 GLU A C 1
ATOM 660 O O . GLU A 1 89 ? 15.961 15.797 17.266 1 96.12 89 GLU A O 1
ATOM 665 N N . GLY A 1 90 ? 14.5 16.75 18.688 1 95.94 90 GLY A N 1
ATOM 666 C CA . GLY A 1 90 ? 14.164 17.828 17.766 1 95.94 90 GLY A CA 1
ATOM 667 C C . GLY A 1 90 ? 13.18 17.406 16.688 1 95.94 90 GLY A C 1
ATOM 668 O O . GLY A 1 90 ? 12.789 18.203 15.844 1 95.94 90 GLY A O 1
ATOM 669 N N . VAL A 1 91 ? 12.867 16.156 16.656 1 97.31 91 VAL A N 1
ATOM 670 C CA . VAL A 1 91 ? 11.906 15.672 15.672 1 97.31 91 VAL A CA 1
ATOM 671 C C . VAL A 1 91 ? 10.492 15.734 16.25 1 97.31 91 VAL A C 1
ATOM 673 O O . VAL A 1 91 ? 10.266 15.352 17.391 1 97.31 91 VAL A O 1
ATOM 676 N N . GLY A 1 92 ? 9.555 16.234 15.477 1 97.19 92 GLY A N 1
ATOM 677 C CA . GLY A 1 92 ? 8.164 16.328 15.875 1 97.19 92 GLY A CA 1
ATOM 678 C C . GLY A 1 92 ? 7.246 16.734 14.727 1 97.19 92 GLY A C 1
ATOM 679 O O . GLY A 1 92 ? 7.691 16.875 13.586 1 97.19 92 GLY A O 1
ATOM 680 N N . LEU A 1 93 ? 5.992 16.75 15.055 1 98.38 93 LEU A N 1
ATOM 681 C CA . LEU A 1 93 ? 4.992 17.219 14.102 1 98.38 93 LEU A CA 1
ATOM 682 C C . LEU A 1 93 ? 4.824 18.734 14.195 1 98.38 93 LEU A C 1
ATOM 684 O O . LEU A 1 93 ? 5.016 19.328 15.258 1 98.38 93 LEU A O 1
ATOM 688 N N . VAL A 1 94 ? 4.621 19.328 13.117 1 97.25 94 VAL A N 1
ATOM 689 C CA . VAL A 1 94 ? 4.246 20.734 13.047 1 97.25 94 VAL A CA 1
ATOM 690 C C . VAL A 1 94 ? 2.85 20.875 12.453 1 97.25 94 VAL A C 1
ATOM 692 O O . VAL A 1 94 ? 2.637 20.562 11.273 1 97.25 94 VAL A O 1
ATOM 695 N N . GLU A 1 95 ? 1.913 21.375 13.219 1 95 95 GLU A N 1
ATOM 696 C CA . GLU A 1 95 ? 0.524 21.516 12.789 1 95 95 GLU A CA 1
ATOM 697 C C . GLU A 1 95 ? -0.03 20.188 12.266 1 95 95 GLU A C 1
ATOM 699 O O . GLU A 1 95 ? -0.649 20.141 11.203 1 95 95 GLU A O 1
ATOM 704 N N . GLY A 1 96 ? 0.349 19.094 12.867 1 97.44 96 GLY A N 1
ATOM 705 C CA . GLY A 1 96 ? -0.236 17.781 12.617 1 97.44 96 GLY A CA 1
ATOM 706 C C . GLY A 1 96 ? 0.406 17.047 11.453 1 97.44 96 GLY A C 1
ATOM 707 O O . GLY A 1 96 ? -0.152 16.078 10.945 1 97.44 96 GLY A O 1
ATOM 708 N N . ARG A 1 97 ? 1.577 17.562 11.016 1 98.5 97 ARG A N 1
ATOM 709 C CA . ARG A 1 97 ? 2.205 16.953 9.844 1 98.5 97 ARG A CA 1
ATOM 710 C C . ARG A 1 97 ? 3.725 17.031 9.938 1 98.5 97 ARG A C 1
ATOM 712 O O . ARG A 1 97 ? 4.266 17.688 10.828 1 98.5 97 ARG A O 1
ATOM 719 N N . VAL A 1 98 ? 4.402 16.266 9.156 1 98.81 98 VAL A N 1
ATOM 720 C CA . VAL A 1 98 ? 5.855 16.312 9.055 1 98.81 98 VAL A CA 1
ATOM 721 C C . VAL A 1 98 ? 6.27 17.469 8.148 1 98.81 98 VAL A C 1
ATOM 723 O O . VAL A 1 98 ? 5.844 17.547 6.992 1 98.81 98 VAL A O 1
ATOM 726 N N . GLU A 1 99 ? 7.047 18.312 8.688 1 98.19 99 GLU A N 1
ATOM 727 C CA . GLU A 1 99 ? 7.578 19.391 7.863 1 98.19 99 GLU A CA 1
ATOM 728 C C . GLU A 1 99 ? 8.531 18.859 6.793 1 98.19 99 GLU A C 1
ATOM 730 O O . GLU A 1 99 ? 9.336 17.969 7.066 1 98.19 99 GLU A O 1
ATOM 735 N N . GLY A 1 100 ? 8.375 19.391 5.57 1 98.31 100 GLY A N 1
ATOM 736 C CA . GLY A 1 100 ? 9.305 19.031 4.512 1 98.31 100 GLY A CA 1
ATOM 737 C C . GLY A 1 100 ? 8.906 17.766 3.775 1 98.31 100 GLY A C 1
ATOM 738 O O . GLY A 1 100 ? 9.617 17.312 2.867 1 98.31 100 GLY A O 1
ATOM 739 N N . ALA A 1 101 ? 7.762 17.188 4.172 1 98.88 101 ALA A N 1
ATOM 740 C CA . ALA A 1 101 ? 7.285 15.984 3.488 1 98.88 101 ALA A CA 1
ATOM 741 C C . ALA A 1 101 ? 7.047 16.25 2.006 1 98.88 101 ALA A C 1
ATOM 743 O O . ALA A 1 101 ? 6.805 17.406 1.609 1 98.88 101 ALA A O 1
ATOM 744 N N . LEU A 1 102 ? 7.141 15.25 1.204 1 98.88 102 LEU A N 1
ATOM 745 C CA . LEU A 1 102 ? 6.902 15.367 -0.229 1 98.88 102 LEU A CA 1
ATOM 746 C C . LEU A 1 102 ? 5.457 15.781 -0.505 1 98.88 102 LEU A C 1
ATOM 748 O O . LEU A 1 102 ? 5.18 16.453 -1.5 1 98.88 102 LEU A O 1
ATOM 752 N N . ALA A 1 103 ? 4.547 15.344 0.287 1 98.94 103 ALA A N 1
ATOM 753 C CA . ALA A 1 103 ? 3.123 15.664 0.273 1 98.94 103 ALA A CA 1
ATOM 754 C C . ALA A 1 103 ? 2.477 15.359 1.621 1 98.94 103 ALA A C 1
ATOM 756 O O . ALA A 1 103 ? 2.986 14.539 2.391 1 98.94 103 ALA A O 1
ATOM 757 N N . VAL A 1 104 ? 1.414 16.047 1.928 1 98.94 104 VAL A N 1
ATOM 758 C CA . VAL A 1 104 ? 0.594 15.781 3.105 1 98.94 104 VAL A CA 1
ATOM 759 C C . VAL A 1 104 ? -0.874 15.672 2.699 1 98.94 104 VAL A C 1
ATOM 761 O O . VAL A 1 104 ? -1.396 16.547 1.998 1 98.94 104 VAL A O 1
ATOM 764 N N . LEU A 1 105 ? -1.469 14.602 3.066 1 98.94 105 LEU A N 1
ATOM 765 C CA . LEU A 1 105 ? -2.906 14.422 2.908 1 98.94 105 LEU A CA 1
ATOM 766 C C . LEU A 1 105 ? -3.637 14.688 4.223 1 98.94 105 LEU A C 1
ATOM 768 O O . LEU A 1 105 ? -3.242 14.172 5.27 1 98.94 105 LEU A O 1
ATOM 772 N N . ARG A 1 106 ? -4.621 15.5 4.184 1 98.94 106 ARG A N 1
ATOM 773 C CA . ARG A 1 106 ? -5.543 15.664 5.305 1 98.94 106 ARG A CA 1
ATOM 774 C C . ARG A 1 106 ? -6.828 14.875 5.07 1 98.94 106 ARG A C 1
ATOM 776 O O . ARG A 1 106 ? -7.516 15.078 4.07 1 98.94 106 ARG A O 1
ATOM 783 N N . CYS A 1 107 ? -7.105 14.039 6.012 1 98.94 107 CYS A N 1
ATOM 784 C CA . CYS A 1 107 ? -8.148 13.055 5.758 1 98.94 107 CYS A CA 1
ATOM 785 C C . CYS A 1 107 ? -9.203 13.078 6.859 1 98.94 107 CYS A C 1
ATOM 787 O O . CYS A 1 107 ? -8.875 13.242 8.031 1 98.94 107 CYS A O 1
ATOM 789 N N . ARG A 1 108 ? -10.391 12.898 6.441 1 98.94 108 ARG A N 1
ATOM 790 C CA . ARG A 1 108 ? -11.461 12.5 7.352 1 98.94 108 ARG A CA 1
ATOM 791 C C . ARG A 1 108 ? -11.586 10.984 7.422 1 98.94 108 ARG A C 1
ATOM 793 O O . ARG A 1 108 ? -11.5 10.297 6.398 1 98.94 108 ARG A O 1
ATOM 800 N N . LEU A 1 109 ? -11.75 10.453 8.664 1 98.88 109 LEU A N 1
ATOM 801 C CA . LEU A 1 109 ? -11.953 9.016 8.797 1 98.88 109 LEU A CA 1
ATOM 802 C C . LEU A 1 109 ? -13.25 8.586 8.109 1 98.88 109 LEU A C 1
ATOM 804 O O . LEU A 1 109 ? -14.328 9.047 8.477 1 98.88 109 LEU A O 1
ATOM 808 N N . GLU A 1 110 ? -13.125 7.785 7.133 1 98.81 110 GLU A N 1
ATOM 809 C CA . GLU A 1 110 ? -14.266 7.34 6.34 1 98.81 110 GLU A CA 1
ATOM 810 C C . GLU A 1 110 ? -14.797 5.996 6.84 1 98.81 110 GLU A C 1
ATOM 812 O O . GLU A 1 110 ? -16.016 5.785 6.895 1 98.81 110 GLU A O 1
ATOM 817 N N . ALA A 1 111 ? -13.953 5.043 7.156 1 98.75 111 ALA A N 1
ATOM 818 C CA . ALA A 1 111 ? -14.344 3.709 7.613 1 98.75 111 ALA A CA 1
ATOM 819 C C . ALA A 1 111 ? -13.188 3.021 8.344 1 98.75 111 ALA A C 1
ATOM 821 O O . ALA A 1 111 ? -12.023 3.365 8.133 1 98.75 111 ALA A O 1
ATOM 822 N N . LEU A 1 112 ? -13.547 2.104 9.227 1 98.62 112 LEU A N 1
ATOM 823 C CA . LEU A 1 112 ? -12.648 1.156 9.875 1 98.62 112 LEU A CA 1
ATOM 824 C C . LEU A 1 112 ? -13.125 -0.277 9.664 1 98.62 112 LEU A C 1
ATOM 826 O O . LEU A 1 112 ? -14.258 -0.615 10.023 1 98.62 112 LEU A O 1
ATOM 830 N N . TYR A 1 113 ? -12.273 -1.089 9.078 1 98.81 113 TYR A N 1
ATOM 831 C CA . TYR A 1 113 ? -12.625 -2.486 8.852 1 98.81 113 TYR A CA 1
ATOM 832 C C . TYR A 1 113 ? -11.695 -3.414 9.633 1 98.81 113 TYR A C 1
ATOM 834 O O . TYR A 1 113 ? -10.586 -3.025 9.992 1 98.81 113 TYR A O 1
ATOM 842 N N . PRO A 1 114 ? -12.125 -4.684 9.898 1 98.38 114 PRO A N 1
ATOM 843 C CA . PRO A 1 114 ? -11.219 -5.676 10.477 1 98.38 114 PRO A CA 1
ATOM 844 C C . PRO A 1 114 ? -10.031 -5.984 9.562 1 98.38 114 PRO A C 1
ATOM 846 O O . PRO A 1 114 ? -10.18 -6.008 8.336 1 98.38 114 PRO A O 1
ATOM 849 N N . GLY A 1 115 ? -8.859 -6.211 10.203 1 98.38 115 GLY A N 1
ATOM 850 C CA . GLY A 1 115 ? -7.652 -6.535 9.461 1 98.38 115 GLY A CA 1
ATOM 851 C C . GLY A 1 115 ? -6.688 -7.406 10.242 1 98.38 115 GLY A C 1
ATOM 852 O O . GLY A 1 115 ? -5.473 -7.23 10.156 1 98.38 115 GLY A O 1
ATOM 853 N N . GLY A 1 116 ? -7.277 -8.336 11.062 1 98.44 116 GLY A N 1
ATOM 854 C CA . GLY A 1 116 ? -6.426 -9.188 11.875 1 98.44 116 GLY A CA 1
ATOM 855 C C . GLY A 1 116 ? -5.77 -8.453 13.031 1 98.44 116 GLY A C 1
ATOM 856 O O . GLY A 1 116 ? -6.461 -7.91 13.891 1 98.44 116 GLY A O 1
ATOM 857 N N . ASP A 1 117 ? -4.441 -8.43 13.016 1 98.69 117 ASP A N 1
ATOM 858 C CA . ASP A 1 117 ? -3.732 -7.75 14.094 1 98.69 117 ASP A CA 1
ATOM 859 C C . ASP A 1 117 ? -3.572 -6.262 13.797 1 98.69 117 ASP A C 1
ATOM 861 O O . ASP A 1 117 ? -2.992 -5.52 14.594 1 98.69 117 ASP A O 1
ATOM 865 N N . HIS A 1 118 ? -4.102 -5.758 12.727 1 98.75 118 HIS A N 1
ATOM 866 C CA . HIS A 1 118 ? -4.246 -4.352 12.375 1 98.75 118 HIS A CA 1
ATOM 867 C C . HIS A 1 118 ? -5.703 -4 12.086 1 98.75 118 HIS A C 1
ATOM 869 O O . HIS A 1 118 ? -6.547 -4.891 11.977 1 98.75 118 HIS A O 1
ATOM 875 N N . ARG A 1 119 ? -5.973 -2.697 12.086 1 98.75 119 ARG A N 1
ATOM 876 C CA . ARG A 1 119 ? -7.195 -2.143 11.516 1 98.75 119 ARG A CA 1
ATOM 877 C C . ARG A 1 119 ? -6.938 -1.579 10.117 1 98.75 119 ARG A C 1
ATOM 879 O O . ARG A 1 119 ? -5.898 -0.969 9.875 1 98.75 119 ARG A O 1
ATOM 886 N N . LEU A 1 120 ? -7.84 -1.931 9.266 1 98.88 120 LEU A N 1
ATOM 887 C CA . LEU A 1 120 ? -7.852 -1.296 7.957 1 98.88 120 LEU A CA 1
ATOM 888 C C . LEU A 1 120 ? -8.562 0.052 8.008 1 98.88 120 LEU A C 1
ATOM 890 O O . LEU A 1 120 ? -9.781 0.108 8.164 1 98.88 120 LEU A O 1
ATOM 894 N N . VAL A 1 121 ? -7.805 1.152 7.898 1 98.94 121 VAL A N 1
ATOM 895 C CA . VAL A 1 121 ? -8.297 2.52 8.031 1 98.94 121 VAL A CA 1
ATOM 896 C C . VAL A 1 121 ? -8.516 3.125 6.645 1 98.94 121 VAL A C 1
ATOM 898 O O . VAL A 1 121 ? -7.605 3.133 5.816 1 98.94 121 VAL A O 1
ATOM 901 N N . VAL A 1 122 ? -9.734 3.6 6.391 1 98.94 122 VAL A N 1
ATOM 902 C CA . VAL A 1 122 ? -10.031 4.301 5.145 1 98.94 122 VAL A CA 1
ATOM 903 C C . VAL A 1 122 ? -10.266 5.781 5.434 1 98.94 122 VAL A C 1
ATOM 905 O O . VAL A 1 122 ? -11.055 6.137 6.312 1 98.94 122 VAL A O 1
ATOM 908 N N . GLY A 1 123 ? -9.516 6.59 4.742 1 98.94 123 GLY A N 1
ATOM 909 C CA . GLY A 1 123 ? -9.656 8.031 4.898 1 98.94 123 GLY A CA 1
ATOM 910 C C . GLY A 1 123 ? -10.102 8.727 3.625 1 98.94 123 GLY A C 1
ATOM 911 O O . GLY A 1 123 ? -9.648 8.383 2.533 1 98.94 123 GLY A O 1
ATOM 912 N N . ARG A 1 124 ? -11.016 9.648 3.756 1 98.94 124 ARG A N 1
ATOM 913 C CA . ARG A 1 124 ? -11.383 10.539 2.666 1 98.94 124 ARG A CA 1
ATOM 914 C C . ARG A 1 124 ? -10.492 11.781 2.656 1 98.94 124 ARG A C 1
ATOM 916 O O . ARG A 1 124 ? -10.438 12.516 3.645 1 98.94 124 ARG A O 1
ATOM 923 N N . VAL A 1 125 ? -9.812 11.984 1.55 1 98.94 125 VAL A N 1
ATOM 924 C CA . VAL A 1 125 ? -8.891 13.109 1.45 1 98.94 125 VAL A CA 1
ATOM 925 C C . VAL A 1 125 ? -9.68 14.406 1.275 1 98.94 125 VAL A C 1
ATOM 927 O O . VAL A 1 125 ? -10.5 14.523 0.359 1 98.94 125 VAL A O 1
ATOM 930 N N . GLU A 1 126 ? -9.383 15.359 2.158 1 98.81 126 GLU A N 1
ATOM 931 C CA . GLU A 1 126 ? -10.117 16.625 2.127 1 98.81 126 GLU A CA 1
ATOM 932 C C . GLU A 1 126 ? -9.211 17.781 1.709 1 98.81 126 GLU A C 1
ATOM 934 O O . GLU A 1 126 ? -9.695 18.828 1.29 1 98.81 126 GLU A O 1
ATOM 939 N N . ALA A 1 127 ? -8 17.594 1.864 1 98.81 127 ALA A N 1
ATOM 940 C CA . ALA A 1 127 ? -7.012 18.578 1.454 1 98.81 127 ALA A CA 1
ATOM 941 C C . ALA A 1 127 ? -5.664 17.938 1.159 1 98.81 127 ALA A C 1
ATOM 943 O O . ALA A 1 127 ? -5.355 16.859 1.694 1 98.81 127 ALA A O 1
ATOM 944 N N . VAL A 1 128 ? -4.938 18.609 0.306 1 98.88 128 VAL A N 1
ATOM 945 C CA . VAL A 1 128 ? -3.613 18.141 -0.091 1 98.88 128 VAL A CA 1
ATOM 946 C C . VAL A 1 128 ? -2.613 19.297 -0.015 1 98.88 128 VAL A C 1
ATOM 948 O O . VAL A 1 128 ? -2.871 20.391 -0.533 1 98.88 128 VAL A O 1
ATOM 951 N N . ASP A 1 129 ? -1.529 19.094 0.701 1 98.5 129 ASP A N 1
ATOM 952 C CA . ASP A 1 129 ? -0.382 19.984 0.681 1 98.5 129 ASP A CA 1
ATOM 953 C C . ASP A 1 129 ? 0.797 19.359 -0.059 1 98.5 129 ASP A C 1
ATOM 955 O O . ASP A 1 129 ? 1.343 18.344 0.378 1 98.5 129 ASP A O 1
ATOM 959 N N . LEU A 1 130 ? 1.169 19.969 -1.166 1 98.62 130 LEU A N 1
ATOM 960 C CA . LEU A 1 130 ? 2.289 19.469 -1.948 1 98.62 130 LEU A CA 1
ATOM 961 C C . LEU A 1 130 ? 3.596 20.125 -1.522 1 98.62 130 LEU A C 1
ATOM 963 O O . LEU A 1 130 ? 3.691 21.359 -1.485 1 98.62 130 LEU A O 1
ATOM 967 N N . GLY A 1 131 ? 4.539 19.312 -1.134 1 98.31 131 GLY A N 1
ATOM 968 C CA . GLY A 1 131 ? 5.879 19.812 -0.856 1 98.31 131 GLY A CA 1
ATOM 969 C C . GLY A 1 131 ? 6.746 19.922 -2.096 1 98.31 131 GLY A C 1
ATOM 970 O O . GLY A 1 131 ? 6.266 19.719 -3.215 1 98.31 131 GLY A O 1
ATOM 971 N N . GLU A 1 132 ? 7.984 20.281 -1.814 1 97.19 132 GLU A N 1
ATOM 972 C CA . GLU A 1 132 ? 8.93 20.328 -2.924 1 97.19 132 GLU A CA 1
ATOM 973 C C . GLU A 1 132 ? 9.195 18.922 -3.469 1 97.19 132 GLU A C 1
ATOM 975 O O . GLU A 1 132 ? 9.438 17.984 -2.703 1 97.19 132 GLU A O 1
ATOM 980 N N . MET A 1 133 ? 9.148 18.859 -4.777 1 96.56 133 MET A N 1
ATOM 981 C CA . MET A 1 133 ? 9.414 17.562 -5.402 1 96.56 133 MET A CA 1
ATOM 982 C C . MET A 1 133 ? 10.844 17.109 -5.145 1 96.56 133 MET A C 1
ATOM 984 O O . MET A 1 133 ? 11.758 17.938 -5.098 1 96.56 133 MET A O 1
ATOM 988 N N . GLY A 1 134 ? 11.016 15.867 -4.957 1 97 134 GLY A N 1
ATOM 989 C CA . GLY A 1 134 ? 12.297 15.219 -4.719 1 97 134 GLY A CA 1
ATOM 990 C C . GLY A 1 134 ? 12.18 13.719 -4.539 1 97 134 GLY A C 1
ATOM 991 O O . GLY A 1 134 ? 11.094 13.148 -4.691 1 97 134 GLY A O 1
ATOM 992 N N . PRO A 1 135 ? 13.328 13.062 -4.348 1 97.88 135 PRO A N 1
ATOM 993 C CA . PRO A 1 135 ? 13.258 11.609 -4.164 1 97.88 135 PRO A CA 1
ATOM 994 C C . PRO A 1 135 ? 12.562 11.211 -2.869 1 97.88 135 PRO A C 1
ATOM 996 O O . PRO A 1 135 ? 12.68 11.906 -1.856 1 97.88 135 PRO A O 1
ATOM 999 N N . PRO A 1 136 ? 11.812 10.148 -2.91 1 98.62 136 PRO A N 1
ATOM 1000 C CA . PRO A 1 136 ? 11.148 9.641 -1.711 1 98.62 136 PRO A CA 1
ATOM 1001 C C . PRO A 1 136 ? 12.078 8.844 -0.804 1 98.62 136 PRO A C 1
ATOM 1003 O O . PRO A 1 136 ? 13.125 8.359 -1.257 1 98.62 136 PRO A O 1
ATOM 1006 N N . LEU A 1 137 ? 11.781 8.789 0.45 1 98.69 137 LEU A N 1
ATOM 1007 C CA . LEU A 1 137 ? 12.328 7.742 1.308 1 98.69 137 LEU A CA 1
ATOM 1008 C C . LEU A 1 137 ? 11.664 6.398 1.026 1 98.69 137 LEU A C 1
ATOM 1010 O O . LEU A 1 137 ? 10.43 6.297 1.032 1 98.69 137 LEU A O 1
ATOM 1014 N N . VAL A 1 138 ? 12.461 5.379 0.715 1 98.75 138 VAL A N 1
ATOM 1015 C CA . VAL A 1 138 ? 11.938 4.062 0.373 1 98.75 138 VAL A CA 1
ATOM 1016 C C . VAL A 1 138 ? 12.406 3.03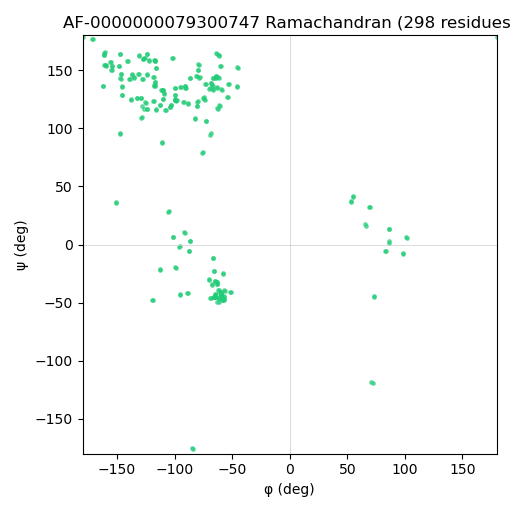5 1.4 1 98.75 138 VAL A C 1
ATOM 1018 O O . VAL A 1 138 ? 13.523 3.127 1.912 1 98.75 138 VAL A O 1
ATOM 1021 N N . TYR A 1 139 ? 11.547 2.146 1.776 1 98.75 139 TYR A N 1
ATOM 1022 C CA . TYR A 1 139 ? 11.891 0.999 2.609 1 98.75 139 TYR A CA 1
ATOM 1023 C C . TYR A 1 139 ? 11.844 -0.293 1.804 1 98.75 139 TYR A C 1
ATOM 1025 O O . TYR A 1 139 ? 10.859 -0.558 1.102 1 98.75 139 TYR A O 1
ATOM 1033 N N . PHE A 1 140 ? 12.875 -1.133 1.849 1 98.62 140 PHE A N 1
ATOM 1034 C CA . PHE A 1 140 ? 13.016 -2.369 1.088 1 98.62 140 PHE A CA 1
ATOM 1035 C C . PHE A 1 140 ? 14.086 -3.264 1.7 1 98.62 140 PHE A C 1
ATOM 1037 O O . PHE A 1 140 ? 15.141 -2.781 2.115 1 98.62 140 PHE A O 1
ATOM 1044 N N . ALA A 1 141 ? 13.773 -4.535 1.779 1 97.88 141 ALA A N 1
ATOM 1045 C CA . ALA A 1 141 ? 14.711 -5.52 2.309 1 97.88 141 ALA A CA 1
ATOM 1046 C C . ALA A 1 141 ? 15.188 -5.125 3.705 1 97.88 141 ALA A C 1
ATOM 1048 O O . ALA A 1 141 ? 16.391 -5.117 3.979 1 97.88 141 ALA A O 1
ATOM 1049 N N . ARG A 1 142 ? 14.273 -4.652 4.5 1 97.19 142 ARG A N 1
ATOM 1050 C CA . ARG A 1 142 ? 14.453 -4.387 5.926 1 97.19 142 ARG A CA 1
ATOM 1051 C C . ARG A 1 142 ? 15.398 -3.211 6.148 1 97.19 142 ARG A C 1
ATOM 1053 O O . ARG A 1 142 ? 16.141 -3.186 7.133 1 97.19 142 ARG A O 1
ATOM 1060 N N . GLY A 1 143 ? 15.336 -2.232 5.148 1 97.69 143 GLY A N 1
ATOM 1061 C CA . GLY A 1 143 ? 16.156 -1.041 5.309 1 97.69 143 GLY A CA 1
ATOM 1062 C C . GLY A 1 143 ? 15.695 0.117 4.441 1 97.69 143 GLY A C 1
ATOM 1063 O O . GLY A 1 143 ? 14.914 -0.07 3.508 1 97.69 143 GLY A O 1
ATOM 1064 N N . TYR A 1 144 ? 16.203 1.332 4.844 1 98.19 144 TYR A N 1
ATOM 1065 C CA . TYR A 1 144 ? 15.945 2.506 4.02 1 98.19 144 TYR A CA 1
ATOM 1066 C C . TYR A 1 144 ? 16.766 2.467 2.738 1 98.19 144 TYR A C 1
ATOM 1068 O O . TYR A 1 144 ? 17.938 2.059 2.758 1 98.19 144 TYR A O 1
ATOM 1076 N N . ARG A 1 145 ? 16.094 2.85 1.689 1 97.44 145 ARG A N 1
ATOM 1077 C CA . ARG A 1 145 ? 16.734 2.873 0.38 1 97.44 145 ARG A CA 1
ATOM 1078 C C . ARG A 1 145 ? 16.484 4.203 -0.326 1 97.44 145 ARG A C 1
ATOM 1080 O O . ARG A 1 145 ? 15.625 4.98 0.081 1 97.44 145 ARG A O 1
ATOM 1087 N N . ARG A 1 146 ? 17.312 4.434 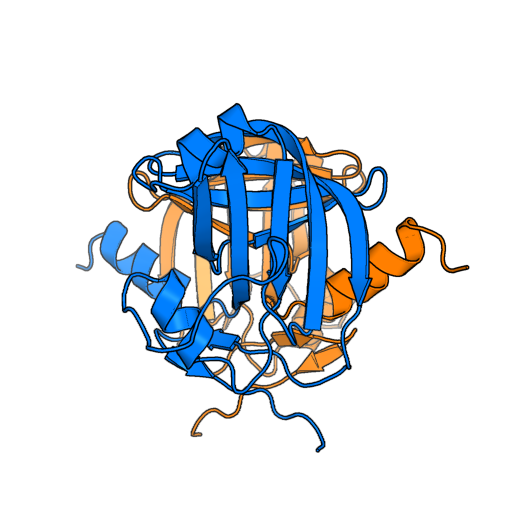-1.327 1 95.56 146 ARG A N 1
ATOM 1088 C CA . ARG A 1 146 ? 17.188 5.605 -2.184 1 95.56 146 ARG A CA 1
ATOM 1089 C C . ARG A 1 146 ? 16.922 5.203 -3.631 1 95.56 146 ARG A C 1
ATOM 1091 O O . ARG A 1 146 ? 17.391 4.152 -4.078 1 95.56 146 ARG A O 1
ATOM 1098 N N . LEU A 1 147 ? 16.125 5.965 -4.32 1 96.56 147 LEU A N 1
ATOM 1099 C CA . LEU A 1 147 ? 15.938 5.766 -5.754 1 96.56 147 LEU A CA 1
ATOM 1100 C C . LEU A 1 147 ? 17.094 6.371 -6.543 1 96.56 147 LEU A C 1
ATOM 1102 O O . LEU A 1 147 ? 17.734 7.324 -6.086 1 96.56 147 LEU A O 1
ATOM 1106 N N . LEU A 1 148 ? 17.344 5.691 -7.758 1 92.12 148 LEU A N 1
ATOM 1107 C CA . LEU A 1 148 ? 18.156 6.395 -8.75 1 92.12 148 LEU A CA 1
ATOM 1108 C C . LEU A 1 148 ? 17.406 7.582 -9.328 1 92.12 148 LEU A C 1
ATOM 1110 O O . LEU A 1 148 ? 16.422 7.406 -10.055 1 92.12 148 LEU A O 1
ATOM 1114 N N . TRP A 1 149 ? 17.578 8.711 -8.812 1 82.25 149 TRP A N 1
ATOM 1115 C CA . TRP A 1 149 ? 16.844 9.93 -9.125 1 82.25 149 TRP A CA 1
ATOM 1116 C C . TRP A 1 149 ? 17.797 11.07 -9.484 1 82.25 149 TRP A C 1
ATOM 1118 O O . TRP A 1 149 ? 18.812 11.281 -8.805 1 82.25 149 TRP A O 1
ATOM 1128 N N . PRO A 1 150 ? 17.609 11.5 -10.805 1 70.38 150 PRO A N 1
ATOM 1129 C CA . PRO A 1 150 ? 18.562 12.57 -11.125 1 70.38 150 PRO A CA 1
ATOM 1130 C C . PRO A 1 150 ? 18.516 13.719 -10.117 1 70.38 150 PRO A C 1
ATOM 1132 O O . PRO A 1 150 ? 17.453 14.039 -9.578 1 70.38 150 PRO A O 1
ATOM 1135 N N . SER A 1 151 ? 19.625 14.133 -9.516 1 55.06 151 SER A N 1
ATOM 1136 C CA . SER A 1 151 ? 19.812 15.281 -8.633 1 55.06 151 SER A CA 1
ATOM 1137 C C . SER A 1 151 ? 19.562 16.594 -9.375 1 55.06 151 SER A C 1
ATOM 1139 O O . SER A 1 151 ? 19.766 16.672 -10.586 1 55.06 151 SER A O 1
ATOM 1141 N N . MET B 1 1 ? -6.566 27.234 -9.781 1 60.31 1 MET B N 1
ATOM 1142 C CA . MET B 1 1 ? -6.504 26.469 -8.547 1 60.31 1 MET B CA 1
ATOM 1143 C C . MET B 1 1 ? -6.707 24.984 -8.828 1 60.31 1 MET B C 1
ATOM 1145 O O . MET B 1 1 ? -7.688 24.594 -9.469 1 60.31 1 MET B O 1
ATOM 1149 N N . THR B 1 2 ? -5.703 24.172 -8.648 1 82.75 2 THR B N 1
ATOM 1150 C CA . THR B 1 2 ? -5.809 22.766 -9.023 1 82.75 2 THR B CA 1
ATOM 1151 C C . THR B 1 2 ? -6.93 22.078 -8.25 1 82.75 2 THR B C 1
ATOM 1153 O O . THR B 1 2 ? -7.199 22.422 -7.098 1 82.75 2 THR B O 1
ATOM 1156 N N . SER B 1 3 ? -7.844 21.594 -8.906 1 95.31 3 SER B N 1
ATOM 1157 C CA . SER B 1 3 ? -8.906 20.859 -8.234 1 95.31 3 SER B CA 1
ATOM 1158 C C . SER B 1 3 ? -8.336 19.891 -7.199 1 95.31 3 SER B C 1
ATOM 1160 O O . SER B 1 3 ? -7.152 19.547 -7.242 1 95.31 3 SER B O 1
ATOM 1162 N N . LEU B 1 4 ? -9.102 19.625 -6.215 1 97.5 4 LEU B N 1
ATOM 1163 C CA . LEU B 1 4 ? -8.695 18.625 -5.23 1 97.5 4 LEU B CA 1
ATOM 1164 C C . LEU B 1 4 ? -8.281 17.328 -5.91 1 97.5 4 LEU B C 1
ATOM 1166 O O . LEU B 1 4 ? -7.309 16.688 -5.504 1 97.5 4 LEU B O 1
ATOM 1170 N N . GLU B 1 5 ? -9.031 16.953 -6.918 1 97.19 5 GLU B N 1
ATOM 1171 C CA . GLU B 1 5 ? -8.727 15.727 -7.652 1 97.19 5 GLU B CA 1
ATOM 1172 C C . GLU B 1 5 ? -7.328 15.781 -8.266 1 97.19 5 GLU B C 1
ATOM 1174 O O . GLU B 1 5 ? -6.566 14.812 -8.172 1 97.19 5 GLU B O 1
ATOM 1179 N N . GLU B 1 6 ? -7.016 16.875 -8.891 1 97.81 6 GLU B N 1
ATOM 1180 C CA . GLU B 1 6 ? -5.703 17.031 -9.508 1 97.81 6 GLU B CA 1
ATOM 1181 C C . GLU B 1 6 ? -4.594 17.031 -8.461 1 97.81 6 GLU B C 1
ATOM 1183 O O . GLU B 1 6 ? -3.545 16.406 -8.664 1 97.81 6 GLU B O 1
ATOM 1188 N N . ALA B 1 7 ? -4.82 17.75 -7.375 1 98.5 7 ALA B N 1
ATOM 1189 C CA . ALA B 1 7 ? -3.846 17.781 -6.285 1 98.5 7 ALA B CA 1
ATOM 1190 C C . ALA B 1 7 ? -3.645 16.391 -5.691 1 98.5 7 ALA B C 1
ATOM 1192 O O . ALA B 1 7 ? -2.521 16 -5.348 1 98.5 7 ALA B O 1
ATOM 1193 N N . PHE B 1 8 ? -4.742 15.664 -5.59 1 98.81 8 PHE B N 1
ATOM 1194 C CA . PHE B 1 8 ? -4.691 14.312 -5.051 1 98.81 8 PHE B CA 1
ATOM 1195 C C . PHE B 1 8 ? -3.887 13.391 -5.969 1 98.81 8 PHE B C 1
ATOM 1197 O O . PHE B 1 8 ? -2.996 12.68 -5.508 1 98.81 8 PHE B O 1
ATOM 1204 N N . LYS B 1 9 ? -4.094 13.445 -7.219 1 98.31 9 LYS B N 1
ATOM 1205 C CA . LYS B 1 9 ? -3.34 12.664 -8.188 1 98.31 9 LYS B CA 1
ATOM 1206 C C . LYS B 1 9 ? -1.853 12.992 -8.125 1 98.31 9 LYS B C 1
ATOM 1208 O O . LYS B 1 9 ? -1.009 12.094 -8.188 1 98.31 9 LYS B O 1
ATOM 1213 N N . GLU B 1 10 ? -1.593 14.242 -8.023 1 98.56 10 GLU B N 1
ATOM 1214 C CA . GLU B 1 10 ? -0.199 14.672 -7.934 1 98.56 10 GLU B CA 1
ATOM 1215 C C . GLU B 1 10 ? 0.449 14.148 -6.652 1 98.56 10 GLU B C 1
ATOM 1217 O O . GLU B 1 10 ? 1.59 13.68 -6.676 1 98.56 10 GLU B O 1
ATOM 1222 N N . ALA B 1 11 ? -0.251 14.203 -5.523 1 98.81 11 ALA B N 1
ATOM 1223 C CA . ALA B 1 11 ? 0.273 13.688 -4.262 1 98.81 11 ALA B CA 1
ATOM 1224 C C . ALA B 1 11 ? 0.581 12.195 -4.367 1 98.81 11 ALA B C 1
ATOM 1226 O O . ALA B 1 11 ? 1.623 11.734 -3.893 1 98.81 11 ALA B O 1
ATOM 1227 N N . LEU B 1 12 ? -0.342 11.477 -5.02 1 98.69 12 LEU B N 1
ATOM 1228 C CA . LEU B 1 12 ? -0.162 10.031 -5.133 1 98.69 12 LEU B CA 1
ATOM 1229 C C . LEU B 1 12 ? 1.073 9.703 -5.965 1 98.69 12 LEU B C 1
ATOM 1231 O O . LEU B 1 12 ? 1.719 8.672 -5.742 1 98.69 12 LEU B O 1
ATOM 1235 N N . SER B 1 13 ? 1.396 10.594 -6.953 1 98.44 13 SER B N 1
ATOM 1236 C CA . SER B 1 13 ? 2.6 10.383 -7.754 1 98.44 13 SER B CA 1
ATOM 1237 C C . SER B 1 13 ? 3.859 10.539 -6.91 1 98.44 13 SER B C 1
ATOM 1239 O O . SER B 1 13 ? 4.945 10.133 -7.328 1 98.44 13 SER B O 1
ATOM 1241 N N . ARG B 1 14 ? 3.742 11.062 -5.688 1 98.62 14 ARG B N 1
ATOM 1242 C CA . ARG B 1 14 ? 4.875 11.32 -4.805 1 98.62 14 ARG B CA 1
ATOM 1243 C C . ARG B 1 14 ? 5 10.242 -3.74 1 98.62 14 ARG B C 1
ATOM 1245 O O . ARG B 1 14 ? 5.766 10.391 -2.785 1 98.62 14 ARG B O 1
ATOM 1252 N N . PHE B 1 15 ? 4.246 9.227 -3.789 1 98.88 15 PHE B N 1
ATOM 1253 C CA . PHE B 1 15 ? 4.387 8.031 -2.969 1 98.88 15 PHE B CA 1
ATOM 1254 C C . PHE B 1 15 ? 4.992 6.887 -3.775 1 98.88 15 PHE B C 1
ATOM 1256 O O . PHE B 1 15 ? 4.41 6.445 -4.77 1 98.88 15 PHE B O 1
ATOM 1263 N N . ALA B 1 16 ? 6.16 6.434 -3.342 1 98.81 16 ALA B N 1
ATOM 1264 C CA . ALA B 1 16 ? 6.824 5.336 -4.035 1 98.81 16 ALA B CA 1
ATOM 1265 C C . ALA B 1 16 ? 6.195 3.994 -3.666 1 98.81 16 ALA B C 1
ATOM 1267 O O . ALA B 1 16 ? 5.836 3.766 -2.51 1 98.81 16 ALA B O 1
ATOM 1268 N N . SER B 1 17 ? 6.137 3.143 -4.621 1 98.81 17 SER B N 1
ATOM 1269 C CA . SER B 1 17 ? 5.586 1.818 -4.359 1 98.81 17 SER B CA 1
ATOM 1270 C C . SER B 1 17 ? 6.273 0.755 -5.211 1 98.81 17 SER B C 1
ATOM 1272 O O . SER B 1 17 ? 6.664 1.022 -6.352 1 98.81 17 SER B O 1
ATOM 1274 N N . GLY B 1 18 ? 6.402 -0.473 -4.641 1 98.88 18 GLY B N 1
ATOM 1275 C CA . GLY B 1 18 ? 6.637 -1.624 -5.496 1 98.88 18 GLY B CA 1
ATOM 1276 C C . GLY B 1 18 ? 5.508 -1.875 -6.477 1 98.88 18 GLY B C 1
ATOM 1277 O O . GLY B 1 18 ? 4.418 -1.317 -6.336 1 98.88 18 GLY B O 1
ATOM 1278 N N . VAL B 1 19 ? 5.844 -2.66 -7.5 1 98.94 19 VAL B N 1
ATOM 1279 C CA . VAL B 1 19 ? 4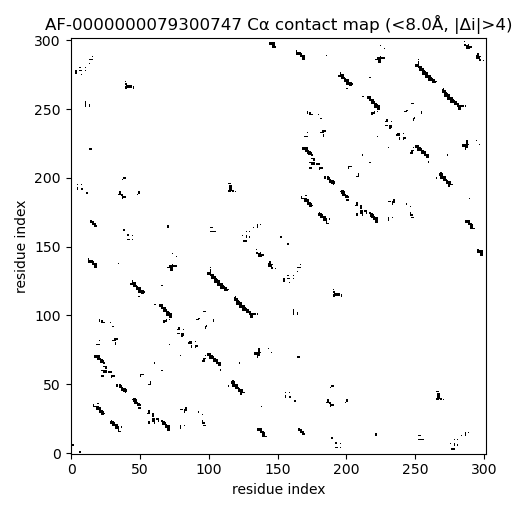.871 -2.992 -8.531 1 98.94 19 VAL B CA 1
ATOM 1280 C C . VAL B 1 19 ? 4.496 -4.469 -8.438 1 98.94 19 VAL B C 1
ATOM 1282 O O . VAL B 1 19 ? 5.371 -5.328 -8.297 1 98.94 19 VAL B O 1
ATOM 1285 N N . THR B 1 20 ? 3.193 -4.762 -8.477 1 98.94 20 THR B N 1
ATOM 1286 C CA . THR B 1 20 ? 2.734 -6.145 -8.406 1 98.94 20 THR B CA 1
ATOM 1287 C C . THR B 1 20 ? 1.897 -6.5 -9.633 1 98.94 20 THR B C 1
ATOM 1289 O O . THR B 1 20 ? 1.43 -5.613 -10.352 1 98.94 20 THR B O 1
ATOM 1292 N N . VAL B 1 21 ? 1.787 -7.766 -9.93 1 99 21 VAL B N 1
ATOM 1293 C CA . VAL B 1 21 ? 0.729 -8.32 -10.766 1 99 21 VAL B CA 1
ATOM 1294 C C . VAL B 1 21 ? -0.184 -9.211 -9.922 1 99 21 VAL B C 1
ATOM 1296 O O . VAL B 1 21 ? 0.277 -10.164 -9.289 1 99 21 VAL B O 1
ATOM 1299 N N . VAL B 1 22 ? -1.419 -8.844 -9.883 1 98.94 22 VAL B N 1
ATOM 1300 C CA . VAL B 1 22 ? -2.453 -9.656 -9.25 1 98.94 22 VAL B CA 1
ATOM 1301 C C . VAL B 1 22 ? -3.146 -10.523 -10.297 1 98.94 22 VAL B C 1
ATOM 1303 O O . VAL B 1 22 ? -3.453 -10.055 -11.391 1 98.94 22 VAL B O 1
ATOM 1306 N N . ALA B 1 23 ? -3.363 -11.805 -9.984 1 98.94 23 ALA B N 1
ATOM 1307 C CA . ALA B 1 23 ? -3.963 -12.695 -10.977 1 98.94 23 ALA B CA 1
ATOM 1308 C C . ALA B 1 23 ? -5.023 -13.586 -10.336 1 98.94 23 ALA B C 1
ATOM 1310 O O . ALA B 1 23 ? -4.926 -13.938 -9.156 1 98.94 23 ALA B O 1
ATOM 1311 N N . ALA B 1 24 ? -5.977 -13.891 -11.008 1 98.81 24 ALA B N 1
ATOM 1312 C CA . ALA B 1 24 ? -7.035 -14.82 -10.617 1 98.81 24 ALA B CA 1
ATOM 1313 C C . ALA B 1 24 ? -7.469 -15.688 -11.797 1 98.81 24 ALA B C 1
ATOM 1315 O O . ALA B 1 24 ? -7.215 -15.344 -12.953 1 98.81 24 ALA B O 1
ATOM 1316 N N . ARG B 1 25 ? -8.039 -16.797 -11.445 1 98 25 ARG B N 1
ATOM 1317 C CA . ARG B 1 25 ? -8.469 -17.75 -12.469 1 98 25 ARG B CA 1
ATOM 1318 C C . ARG B 1 25 ? -9.836 -18.328 -12.125 1 98 25 ARG B C 1
ATOM 1320 O O . ARG B 1 25 ? -10.023 -18.891 -11.039 1 98 25 ARG B O 1
ATOM 1327 N N . ALA B 1 26 ? -10.766 -18.234 -12.977 1 97.19 26 ALA B N 1
ATOM 1328 C CA . ALA B 1 26 ? -12.07 -18.875 -12.992 1 97.19 26 ALA B CA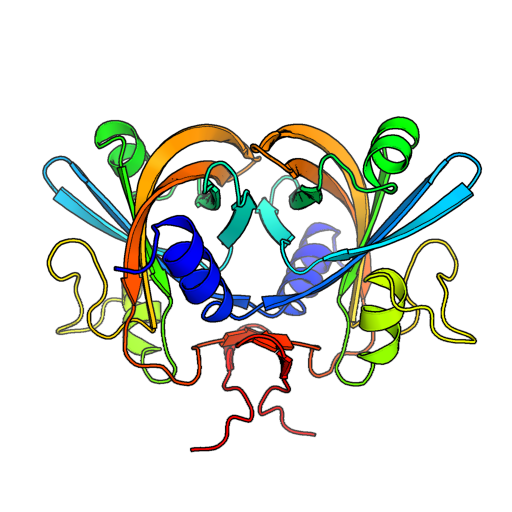 1
ATOM 1329 C C . ALA B 1 26 ? -12.531 -19.156 -14.422 1 97.19 26 ALA B C 1
ATOM 1331 O O . ALA B 1 26 ? -13.156 -18.312 -15.055 1 97.19 26 ALA B O 1
ATOM 1332 N N . GLY B 1 27 ? -12.312 -20.328 -14.961 1 95.88 27 GLY B N 1
ATOM 1333 C CA . GLY B 1 27 ? -12.547 -20.594 -16.375 1 95.88 27 GLY B CA 1
ATOM 1334 C C . GLY B 1 27 ? -11.516 -19.953 -17.281 1 95.88 27 GLY B C 1
ATOM 1335 O O . GLY B 1 27 ? -11.062 -20.578 -18.25 1 95.88 27 GLY B O 1
ATOM 1336 N N . GLU B 1 28 ? -11.164 -18.719 -17.047 1 96.69 28 GLU B N 1
ATOM 1337 C CA . GLU B 1 28 ? -10.062 -18.016 -17.688 1 96.69 28 GLU B CA 1
ATOM 1338 C C . GLU B 1 28 ? -9.125 -17.391 -16.641 1 96.69 28 GLU B C 1
ATOM 1340 O O . GLU B 1 28 ? -9.469 -17.312 -15.469 1 96.69 28 GLU B O 1
ATOM 1345 N N . GLU B 1 29 ? -7.938 -17.109 -17.047 1 97.5 29 GLU B N 1
ATOM 1346 C CA . GLU B 1 29 ? -6.949 -16.484 -16.172 1 97.5 29 GLU B CA 1
ATOM 1347 C C . GLU B 1 29 ? -6.668 -15.047 -16.594 1 97.5 29 GLU B C 1
ATOM 1349 O O . GLU B 1 29 ? -6.539 -14.766 -17.797 1 97.5 29 GLU B O 1
ATOM 1354 N N . ARG B 1 30 ? -6.664 -14.148 -15.648 1 97.81 30 ARG B N 1
ATOM 1355 C CA . ARG B 1 30 ? -6.344 -12.75 -15.922 1 97.81 30 ARG B CA 1
ATOM 1356 C C . ARG B 1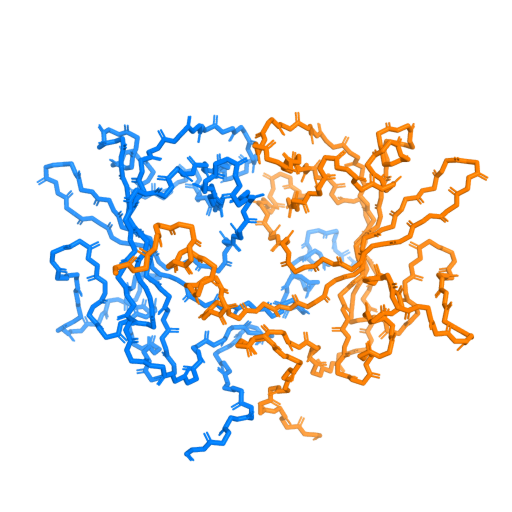 30 ? -5.395 -12.188 -14.875 1 97.81 30 ARG B C 1
ATOM 1358 O O . ARG B 1 30 ? -5.484 -12.539 -13.695 1 97.81 30 ARG B O 1
ATOM 1365 N N . GLY B 1 31 ? -4.5 -11.344 -15.359 1 98.69 31 GLY B N 1
ATOM 1366 C CA . GLY B 1 31 ? -3.633 -10.562 -14.492 1 98.69 31 GLY B CA 1
ATOM 1367 C C . GLY B 1 31 ? -3.854 -9.07 -14.609 1 98.69 31 GLY B C 1
ATOM 1368 O O . GLY B 1 31 ? -4.375 -8.594 -15.617 1 98.69 31 GLY B O 1
ATOM 1369 N N . MET B 1 32 ? -3.461 -8.383 -13.609 1 98.81 32 MET B N 1
ATOM 1370 C CA . MET B 1 32 ? -3.539 -6.93 -13.57 1 98.81 32 MET B CA 1
ATOM 1371 C C . MET B 1 32 ? -2.357 -6.344 -12.805 1 98.81 32 MET B C 1
ATOM 1373 O O . MET B 1 32 ? -2.061 -6.77 -11.695 1 98.81 32 MET B O 1
ATOM 1377 N N . THR B 1 33 ? -1.703 -5.402 -13.445 1 98.88 33 THR B N 1
ATOM 1378 C CA . THR B 1 33 ? -0.668 -4.656 -12.734 1 98.88 33 THR B CA 1
ATOM 1379 C C . THR B 1 33 ? -1.287 -3.744 -11.68 1 98.88 33 THR B C 1
ATOM 1381 O O . THR B 1 33 ? -2.307 -3.098 -11.93 1 98.88 33 THR B O 1
ATOM 1384 N N . ALA B 1 34 ? -0.73 -3.744 -10.484 1 98.75 34 ALA B N 1
ATOM 1385 C CA . ALA B 1 34 ? -1.219 -2.893 -9.406 1 98.75 34 ALA B CA 1
ATOM 1386 C C . ALA B 1 34 ? -0.07 -2.414 -8.516 1 98.75 34 ALA B C 1
ATOM 1388 O O . ALA B 1 34 ? 0.823 -3.193 -8.172 1 98.75 34 ALA B O 1
ATOM 1389 N N . THR B 1 35 ? -0.089 -1.139 -8.172 1 98.75 35 THR B N 1
ATOM 1390 C CA . THR B 1 35 ? 0.789 -0.609 -7.133 1 98.75 35 THR B CA 1
ATOM 1391 C C . THR B 1 35 ? 0.044 -0.483 -5.805 1 98.75 35 THR B C 1
ATOM 1393 O O . THR B 1 35 ? 0.666 -0.376 -4.746 1 98.75 35 THR B O 1
ATOM 1396 N N . ALA B 1 36 ? -1.271 -0.457 -5.859 1 98.81 36 ALA B N 1
ATOM 1397 C CA . ALA B 1 36 ? -2.098 -0.354 -4.66 1 98.81 36 ALA B CA 1
ATOM 1398 C C . ALA B 1 36 ? -2.152 -1.685 -3.914 1 98.81 36 ALA B C 1
ATOM 1400 O O . ALA B 1 36 ? -3.111 -2.445 -4.059 1 98.81 36 ALA B O 1
ATOM 1401 N N . PHE B 1 37 ? -1.131 -1.995 -3.154 1 98.88 37 PHE B N 1
ATOM 1402 C CA . PHE B 1 37 ? -0.922 -3.197 -2.354 1 98.88 37 PHE B CA 1
ATOM 1403 C C . PHE B 1 37 ? -0.298 -2.85 -1.008 1 98.88 37 PHE B C 1
ATOM 1405 O O . PHE B 1 37 ? 0.526 -1.938 -0.917 1 98.88 37 PHE B O 1
ATOM 1412 N N . MET B 1 38 ? -0.719 -3.551 0.029 1 98.88 38 MET B N 1
ATOM 1413 C CA . MET B 1 38 ? -0.022 -3.41 1.304 1 98.88 38 MET B CA 1
ATOM 1414 C C . MET B 1 38 ? -0.197 -4.66 2.162 1 98.88 38 MET B C 1
ATOM 1416 O O . MET B 1 38 ? -1.151 -5.414 1.976 1 98.88 38 MET B O 1
ATOM 1420 N N . SER B 1 39 ? 0.832 -4.887 2.984 1 98.69 39 SER B N 1
ATOM 1421 C CA . SER B 1 39 ? 0.626 -5.852 4.059 1 98.69 39 SER B CA 1
ATOM 1422 C C . SER B 1 39 ? -0.44 -5.371 5.039 1 98.69 39 SER B C 1
ATOM 1424 O O . SER B 1 39 ? -0.578 -4.168 5.273 1 98.69 39 SER B O 1
ATOM 1426 N N . LEU B 1 40 ? -1.185 -6.305 5.551 1 98.88 40 LEU B N 1
ATOM 1427 C CA . LEU B 1 40 ? -2.277 -5.902 6.43 1 98.88 40 LEU B CA 1
ATOM 1428 C C . LEU B 1 40 ? -2.098 -6.492 7.824 1 98.88 40 LEU B C 1
ATOM 1430 O O . LEU B 1 40 ? -2.246 -5.785 8.828 1 98.88 40 LEU B O 1
ATOM 1434 N N . SER B 1 41 ? -1.809 -7.746 7.926 1 98.81 41 SER B N 1
ATOM 1435 C CA . SER B 1 41 ? -1.708 -8.453 9.195 1 98.81 41 SER B CA 1
ATOM 1436 C C . SER B 1 41 ? -0.65 -9.555 9.133 1 98.81 41 SER B C 1
ATOM 1438 O O . SER B 1 41 ? -0.482 -10.203 8.102 1 98.81 41 SER B O 1
ATOM 1440 N N . LEU B 1 42 ? 0.049 -9.727 10.234 1 98.19 42 LEU B N 1
ATOM 1441 C CA . LEU B 1 42 ? 0.984 -10.836 10.336 1 98.19 42 LEU B CA 1
ATOM 1442 C C . LEU B 1 42 ? 0.291 -12.086 10.883 1 98.19 42 LEU B C 1
ATOM 1444 O O . LEU B 1 42 ? 0.543 -13.195 10.414 1 98.19 42 LEU B O 1
ATOM 1448 N N . ARG B 1 43 ? -0.567 -11.781 11.906 1 97.44 43 ARG B N 1
ATOM 1449 C CA . ARG B 1 43 ? -1.314 -12.875 12.516 1 97.44 43 ARG B CA 1
ATOM 1450 C C . ARG B 1 43 ? -2.805 -12.555 12.578 1 97.44 43 ARG B C 1
ATOM 1452 O O . ARG B 1 43 ? -3.258 -11.852 13.484 1 97.44 43 ARG B O 1
ATOM 1459 N N . PRO B 1 44 ? -3.637 -13.266 11.719 1 98.31 44 PRO B N 1
ATOM 1460 C CA . PRO B 1 44 ? -3.262 -14.117 10.594 1 98.31 44 PRO B CA 1
ATOM 1461 C C . PRO B 1 44 ? -2.58 -13.344 9.469 1 98.31 44 PRO B C 1
ATOM 1463 O O . PRO B 1 44 ? -2.637 -12.109 9.438 1 98.31 44 PRO B O 1
ATOM 1466 N N . PRO B 1 45 ? -1.916 -14.094 8.539 1 98.88 45 PRO B N 1
ATOM 1467 C CA . PRO B 1 45 ? -1.267 -13.406 7.422 1 98.88 45 PRO B CA 1
ATOM 1468 C C . PRO B 1 45 ? -2.266 -12.867 6.398 1 98.88 45 PRO B C 1
ATOM 1470 O O . PRO B 1 45 ? -2.885 -13.648 5.668 1 98.88 45 PRO B O 1
ATOM 1473 N N . LEU B 1 46 ? -2.467 -11.555 6.379 1 98.94 46 LEU B N 1
ATOM 1474 C CA . LEU B 1 46 ? -3.406 -10.883 5.488 1 98.94 46 LEU B CA 1
ATOM 1475 C C . LEU B 1 46 ? -2.703 -9.812 4.664 1 98.94 46 LEU B C 1
ATOM 1477 O O . LEU B 1 46 ? -1.778 -9.156 5.152 1 98.94 46 LEU B O 1
ATOM 1481 N N . VAL B 1 47 ? -3.166 -9.625 3.416 1 99 47 VAL B N 1
ATOM 1482 C CA . VAL B 1 47 ? -2.779 -8.508 2.559 1 99 47 VAL B CA 1
ATOM 1483 C C . VAL B 1 47 ? -4.027 -7.777 2.064 1 99 47 VAL B C 1
ATOM 1485 O O . VAL B 1 47 ? -5.141 -8.297 2.168 1 99 47 VAL B O 1
ATOM 1488 N N . ALA B 1 48 ? -3.832 -6.559 1.627 1 98.94 48 ALA B N 1
ATOM 1489 C CA . ALA B 1 48 ? -4.898 -5.766 1.023 1 98.94 48 ALA B CA 1
ATOM 1490 C C . ALA B 1 48 ? -4.441 -5.145 -0.293 1 98.94 48 ALA B C 1
ATOM 1492 O O . ALA B 1 48 ? -3.262 -4.832 -0.464 1 98.94 48 ALA B O 1
ATOM 1493 N N . LEU B 1 49 ? -5.32 -4.996 -1.241 1 98.81 49 LEU B N 1
ATOM 1494 C CA . LEU B 1 49 ? -5.062 -4.293 -2.492 1 98.81 49 LEU B CA 1
ATOM 1495 C C . LEU B 1 49 ? -6.332 -3.623 -3.01 1 98.81 49 LEU B C 1
ATOM 1497 O O . LEU B 1 49 ? -7.438 -3.982 -2.604 1 98.81 49 LEU B O 1
ATOM 1501 N N . ALA B 1 50 ? -6.188 -2.621 -3.738 1 98.94 50 ALA B N 1
ATOM 1502 C CA . ALA B 1 50 ? -7.301 -1.933 -4.387 1 98.94 50 ALA B CA 1
ATOM 1503 C C . ALA B 1 50 ? -7.461 -2.387 -5.832 1 98.94 50 ALA B C 1
ATOM 1505 O O . ALA B 1 50 ? -6.508 -2.338 -6.613 1 98.94 50 ALA B O 1
ATOM 1506 N N . VAL B 1 51 ? -8.641 -2.855 -6.148 1 98.88 51 VAL B N 1
ATOM 1507 C CA . VAL B 1 51 ? -8.945 -3.291 -7.508 1 98.88 51 VAL B CA 1
ATOM 1508 C C . VAL B 1 51 ? -10.078 -2.439 -8.086 1 98.88 51 VAL B C 1
ATOM 1510 O O . VAL B 1 51 ? -11.156 -2.361 -7.496 1 98.88 51 VAL B O 1
ATOM 1513 N N . SER B 1 52 ? -9.805 -1.803 -9.242 1 98.56 52 SER B N 1
ATOM 1514 C CA . SER B 1 52 ? -10.812 -0.946 -9.859 1 98.56 52 SER B CA 1
ATOM 1515 C C . SER B 1 52 ? -12.133 -1.687 -10.039 1 98.56 52 SER B C 1
ATOM 1517 O O . SER B 1 52 ? -12.148 -2.85 -10.445 1 98.56 52 SER B O 1
ATOM 1519 N N . GLU B 1 53 ? -13.258 -1.03 -9.766 1 98 53 GLU B N 1
ATOM 1520 C CA . GLU B 1 53 ? -14.586 -1.604 -9.953 1 98 53 GLU B CA 1
ATOM 1521 C C . GLU B 1 53 ? -14.805 -2.041 -11.398 1 98 53 GLU B C 1
ATOM 1523 O O . GLU B 1 53 ? -15.57 -2.967 -11.656 1 98 53 GLU B O 1
ATOM 1528 N N . GLY B 1 54 ? -14.086 -1.417 -12.297 1 97.56 54 GLY B N 1
ATOM 1529 C CA . GLY B 1 54 ? -14.25 -1.717 -13.711 1 97.56 54 GLY B CA 1
ATOM 1530 C C . GLY B 1 54 ? -13.25 -2.734 -14.219 1 97.56 54 GLY B C 1
ATOM 1531 O O . GLY B 1 54 ? -13.273 -3.105 -15.398 1 97.56 54 GLY B O 1
ATOM 1532 N N . ALA B 1 55 ? -12.375 -3.178 -13.375 1 98.25 55 ALA B N 1
ATOM 1533 C CA . ALA B 1 55 ? -11.336 -4.117 -13.797 1 98.25 55 ALA B CA 1
ATOM 1534 C C . ALA B 1 55 ? -11.938 -5.473 -14.148 1 98.25 55 ALA B C 1
ATOM 1536 O O . ALA B 1 55 ? -12.789 -5.988 -13.422 1 98.25 55 ALA B O 1
ATOM 1537 N N . ARG B 1 56 ? -11.492 -6.105 -15.195 1 97.38 56 ARG B N 1
ATOM 1538 C CA . ARG B 1 56 ? -11.93 -7.434 -15.609 1 97.38 56 ARG B CA 1
ATOM 1539 C C . ARG B 1 56 ? -11.508 -8.492 -14.586 1 97.38 56 ARG B C 1
ATOM 1541 O O . ARG B 1 56 ? -12.109 -9.562 -14.516 1 97.38 56 ARG B O 1
ATOM 1548 N N . LEU B 1 57 ? -10.516 -8.195 -13.828 1 98.5 57 LEU B N 1
ATOM 1549 C CA . LEU B 1 57 ? -9.992 -9.109 -12.82 1 98.5 57 LEU B CA 1
ATOM 1550 C C . LEU B 1 57 ? -11 -9.312 -11.688 1 98.5 57 LEU B C 1
ATOM 1552 O O . LEU B 1 57 ? -11.078 -10.391 -11.109 1 98.5 57 LEU B O 1
ATOM 1556 N N . LEU B 1 58 ? -11.742 -8.289 -11.359 1 98.44 58 LEU B N 1
ATOM 1557 C CA . LEU B 1 58 ? -12.531 -8.258 -10.133 1 98.44 58 LEU B CA 1
ATOM 1558 C C . LEU B 1 58 ? -13.57 -9.367 -10.125 1 98.44 58 LEU B C 1
ATOM 1560 O O . LEU B 1 58 ? -13.633 -10.164 -9.188 1 98.44 58 LEU B O 1
ATOM 1564 N N . PRO B 1 59 ? -14.406 -9.586 -11.188 1 98 59 PRO B N 1
ATOM 1565 C CA . PRO B 1 59 ? -15.367 -10.695 -11.172 1 98 59 PRO B CA 1
ATOM 1566 C C . PRO B 1 59 ? -14.688 -12.062 -11.117 1 98 59 PRO B C 1
ATOM 1568 O O . PRO B 1 59 ? -15.219 -12.992 -10.516 1 98 59 PRO B O 1
ATOM 1571 N N . LEU B 1 60 ? -13.523 -12.211 -11.703 1 98.25 60 LEU B N 1
ATOM 1572 C CA . LEU B 1 60 ? -12.789 -13.477 -11.703 1 98.25 60 LEU B CA 1
ATOM 1573 C C . LEU B 1 60 ? -12.281 -13.805 -10.305 1 98.25 60 LEU B C 1
ATOM 1575 O O . LEU B 1 60 ? -12.352 -14.953 -9.867 1 98.25 60 LEU B O 1
ATOM 1579 N N . LEU B 1 61 ? -11.711 -12.75 -9.727 1 98.06 61 LEU B N 1
ATOM 1580 C CA . LEU B 1 61 ? -11.227 -12.867 -8.359 1 98.06 61 LEU B CA 1
ATOM 1581 C C . LEU B 1 61 ? -12.352 -13.289 -7.414 1 98.06 61 LEU B C 1
ATOM 1583 O O . LEU B 1 61 ? -12.156 -14.172 -6.574 1 98.06 61 LEU B O 1
ATOM 1587 N N . GLU B 1 62 ? -13.531 -12.703 -7.52 1 98.38 62 GLU B N 1
ATOM 1588 C CA . GLU B 1 62 ? -14.688 -13.016 -6.691 1 98.38 62 GLU B CA 1
ATOM 1589 C C . GLU B 1 62 ? -15.172 -14.438 -6.93 1 98.38 62 GLU B C 1
ATOM 1591 O O . GLU B 1 62 ? -15.477 -15.164 -5.98 1 98.38 62 GLU B O 1
ATOM 1596 N N . GLU B 1 63 ? -15.25 -14.789 -8.156 1 98.62 63 GLU B N 1
ATOM 1597 C CA . GLU B 1 63 ? -15.719 -16.125 -8.516 1 98.62 63 GLU B CA 1
ATOM 1598 C C . GLU B 1 63 ? -14.742 -17.203 -8.031 1 98.62 63 GLU B C 1
ATOM 1600 O O . GLU B 1 63 ? -15.164 -18.219 -7.48 1 98.62 63 GLU B O 1
ATOM 1605 N N . ALA B 1 64 ? -13.484 -17 -8.234 1 98.62 64 ALA B N 1
ATOM 1606 C CA . ALA B 1 64 ? -12.445 -17.969 -7.879 1 98.62 64 ALA B CA 1
ATOM 1607 C C . ALA B 1 64 ? -12.289 -18.078 -6.367 1 98.62 64 ALA B C 1
ATOM 1609 O O . ALA B 1 64 ? -11.898 -19.125 -5.848 1 98.62 64 ALA B O 1
ATOM 1610 N N . GLY B 1 65 ? -12.555 -17 -5.645 1 98.81 65 GLY B N 1
ATOM 1611 C CA . GLY B 1 65 ? -12.312 -16.953 -4.211 1 98.81 65 GLY B CA 1
ATOM 1612 C C . GLY B 1 65 ? -10.844 -17.031 -3.852 1 98.81 65 GLY B C 1
ATOM 1613 O O . GLY B 1 65 ? -10.492 -17.422 -2.738 1 98.81 65 GLY B O 1
ATOM 1614 N N . ALA B 1 66 ? -10.031 -16.812 -4.812 1 98.81 66 ALA B N 1
ATOM 1615 C CA . ALA B 1 66 ? -8.578 -16.906 -4.633 1 98.81 66 ALA B CA 1
ATOM 1616 C C . ALA B 1 66 ? -7.844 -16.047 -5.66 1 98.81 66 ALA B C 1
ATOM 1618 O O . ALA B 1 66 ? -8.391 -15.734 -6.719 1 98.81 66 ALA B O 1
ATOM 1619 N N . PHE B 1 67 ? -6.621 -15.641 -5.375 1 98.94 67 PHE B N 1
ATOM 1620 C CA . PHE B 1 67 ? -5.785 -14.867 -6.285 1 98.94 67 PHE B CA 1
ATOM 1621 C C . PHE B 1 67 ? -4.32 -14.969 -5.891 1 98.94 67 PHE B C 1
ATOM 1623 O O . PHE B 1 67 ? -3.994 -15.469 -4.812 1 98.94 67 PHE B O 1
ATOM 1630 N N . THR B 1 68 ? -3.455 -14.586 -6.758 1 98.94 68 THR B N 1
ATOM 1631 C CA . THR B 1 68 ? -2.027 -14.484 -6.48 1 98.94 68 THR B CA 1
ATOM 1632 C C . THR B 1 68 ? -1.553 -13.039 -6.594 1 98.94 68 THR B C 1
ATOM 1634 O O . THR B 1 68 ? -2.18 -12.227 -7.277 1 98.94 68 THR B O 1
ATOM 1637 N N . VAL B 1 69 ? -0.541 -12.688 -5.895 1 99 69 VAL B N 1
ATOM 1638 C CA . VAL B 1 69 ? 0.169 -11.422 -6.016 1 99 69 VAL B CA 1
ATOM 1639 C C . VAL B 1 69 ? 1.648 -11.68 -6.289 1 99 69 VAL B C 1
ATOM 1641 O O . VAL B 1 69 ? 2.338 -12.297 -5.477 1 99 69 VAL B O 1
ATOM 1644 N N . SER B 1 70 ? 2.137 -11.266 -7.406 1 99 70 SER B N 1
ATOM 1645 C CA . SER B 1 70 ? 3.545 -11.375 -7.777 1 99 70 SER B CA 1
ATOM 1646 C C . SER B 1 70 ? 4.258 -10.031 -7.637 1 99 70 SER B C 1
ATOM 1648 O O . SER B 1 70 ? 3.842 -9.039 -8.234 1 99 70 SER B O 1
ATOM 1650 N N . PHE B 1 71 ? 5.309 -9.969 -6.781 1 99 71 PHE B N 1
ATOM 1651 C CA . PHE B 1 71 ? 6.125 -8.766 -6.652 1 99 71 PHE B CA 1
ATOM 1652 C C . PHE B 1 71 ? 7.152 -8.688 -7.777 1 99 71 PHE B C 1
ATOM 1654 O O . PHE B 1 71 ? 8.039 -9.539 -7.875 1 99 71 PHE B O 1
ATOM 1661 N N . LEU B 1 72 ? 7.086 -7.652 -8.578 1 98.94 72 LEU B N 1
ATOM 1662 C CA . LEU B 1 72 ? 7.938 -7.559 -9.758 1 98.94 72 LEU B CA 1
ATOM 1663 C C . LEU B 1 72 ? 9.328 -7.062 -9.391 1 98.94 72 LEU B C 1
ATOM 1665 O O . LEU B 1 72 ? 9.484 -6.234 -8.492 1 98.94 72 LEU B O 1
ATOM 1669 N N . ARG B 1 73 ? 10.266 -7.586 -10.094 1 98.56 73 ARG B N 1
ATOM 1670 C CA . ARG B 1 73 ? 11.648 -7.168 -9.906 1 98.56 73 ARG B CA 1
ATOM 1671 C C . ARG B 1 73 ? 12.086 -6.207 -11.008 1 98.56 73 ARG B C 1
ATOM 1673 O O . ARG B 1 73 ? 11.43 -6.102 -12.047 1 98.56 73 ARG B O 1
ATOM 1680 N N . GLU B 1 74 ? 13.18 -5.469 -10.688 1 97.81 74 GLU B N 1
ATOM 1681 C CA . GLU B 1 74 ? 13.812 -4.668 -11.727 1 97.81 74 GLU B CA 1
ATOM 1682 C C . GLU B 1 74 ? 13.984 -5.469 -13.016 1 97.81 74 GLU B C 1
ATOM 1684 O O . GLU B 1 74 ? 14.383 -6.633 -12.977 1 97.81 74 GLU B O 1
ATOM 1689 N N . GLY B 1 75 ? 13.664 -4.859 -14.188 1 97.5 75 GLY B N 1
ATOM 1690 C CA . GLY B 1 75 ? 13.789 -5.551 -15.461 1 97.5 75 GLY B CA 1
ATOM 1691 C C . GLY B 1 75 ? 12.477 -6.113 -15.961 1 97.5 75 GLY B C 1
ATOM 1692 O O . GLY B 1 75 ? 12.383 -6.555 -17.109 1 97.5 75 GLY B O 1
ATOM 1693 N N . GLN B 1 76 ? 11.5 -6.051 -15.141 1 98.56 76 GLN B N 1
ATOM 1694 C CA . GLN B 1 76 ? 10.211 -6.613 -15.531 1 98.56 76 GLN B CA 1
ATOM 1695 C C . GLN B 1 76 ? 9.211 -5.512 -15.883 1 98.56 76 GLN B C 1
ATOM 1697 O O . GLN B 1 76 ? 8.008 -5.664 -15.672 1 98.56 76 GLN B O 1
ATOM 1702 N N . GLU B 1 77 ? 9.711 -4.375 -16.359 1 98.5 77 GLU B N 1
ATOM 1703 C CA . GLU B 1 77 ? 8.844 -3.287 -16.797 1 98.5 77 GLU B CA 1
ATOM 1704 C C . GLU B 1 77 ? 7.887 -3.754 -17.891 1 98.5 77 GLU B C 1
ATOM 1706 O O . GLU B 1 77 ? 6.719 -3.361 -17.906 1 98.5 77 GLU B O 1
ATOM 1711 N N . GLY B 1 78 ? 8.414 -4.605 -18.797 1 98.62 78 GLY B N 1
ATOM 1712 C CA . GLY B 1 78 ? 7.566 -5.137 -19.844 1 98.62 78 GLY B CA 1
ATOM 1713 C C . GLY B 1 78 ? 6.387 -5.934 -19.328 1 98.62 78 GLY B C 1
ATOM 1714 O O . GLY B 1 78 ? 5.281 -5.84 -19.859 1 98.62 78 GLY B O 1
ATOM 1715 N N . VAL B 1 79 ? 6.605 -6.742 -18.297 1 98.88 79 VAL B N 1
ATOM 1716 C CA . VAL B 1 79 ? 5.539 -7.5 -17.641 1 98.88 79 VAL B CA 1
ATOM 1717 C C . VAL B 1 79 ? 4.508 -6.543 -17.047 1 98.88 79 VAL B C 1
ATOM 1719 O O . VAL B 1 79 ? 3.303 -6.723 -17.234 1 98.88 79 VAL B O 1
ATOM 1722 N N . SER B 1 80 ? 4.996 -5.531 -16.375 1 98.88 80 SER B N 1
ATOM 1723 C CA . SER B 1 80 ? 4.117 -4.527 -15.781 1 98.88 80 SER B CA 1
ATOM 1724 C C . SER B 1 80 ? 3.252 -3.863 -16.844 1 98.88 80 SER B C 1
ATOM 1726 O O . SER B 1 80 ? 2.037 -3.734 -16.672 1 98.88 80 SER B O 1
ATOM 1728 N N . GLU B 1 81 ? 3.889 -3.451 -17.922 1 98.75 81 GLU B N 1
ATOM 1729 C CA . GLU B 1 81 ? 3.164 -2.803 -19.016 1 98.75 81 GLU B CA 1
ATOM 1730 C C . GLU B 1 81 ? 2.094 -3.725 -19.594 1 98.75 81 GLU B C 1
ATOM 1732 O O . GLU B 1 81 ? 0.965 -3.297 -19.828 1 98.75 81 GLU B O 1
ATOM 1737 N N . HIS B 1 82 ? 2.439 -4.969 -19.781 1 98.81 82 HIS B N 1
ATOM 1738 C CA . HIS B 1 82 ? 1.523 -5.949 -20.359 1 98.81 82 HIS B CA 1
ATOM 1739 C C . HIS B 1 82 ? 0.239 -6.047 -19.547 1 98.81 82 HIS B C 1
ATOM 1741 O O . HIS B 1 82 ? -0.86 -5.938 -20.094 1 98.81 82 HIS B O 1
ATOM 1747 N N . PHE B 1 83 ? 0.323 -6.152 -18.281 1 98.75 83 PHE B N 1
ATOM 1748 C CA . PHE B 1 83 ? -0.838 -6.375 -17.422 1 98.75 83 PHE B CA 1
ATOM 1749 C C . PHE B 1 83 ? -1.481 -5.055 -17.031 1 98.75 83 PHE B C 1
ATOM 1751 O O . PHE B 1 83 ? -2.504 -5.039 -16.328 1 98.75 83 PHE B O 1
ATOM 1758 N N . ALA B 1 84 ? -0.825 -3.922 -17.422 1 98.19 84 ALA B N 1
ATOM 1759 C CA . ALA B 1 84 ? -1.441 -2.607 -17.25 1 98.19 84 ALA B CA 1
ATOM 1760 C C . ALA B 1 84 ? -2.225 -2.215 -18.5 1 98.19 84 ALA B C 1
ATOM 1762 O O . ALA B 1 84 ? -2.682 -1.075 -18.625 1 98.19 84 ALA B O 1
ATOM 1763 N N . GLY B 1 85 ? -2.422 -3.158 -19.406 1 97.56 85 GLY B N 1
ATOM 1764 C CA . GLY B 1 85 ? -3.264 -2.916 -20.562 1 97.56 85 GLY B CA 1
ATOM 1765 C C . GLY B 1 85 ? -2.473 -2.617 -21.812 1 97.56 85 GLY B C 1
ATOM 1766 O O . GLY B 1 85 ? -3.041 -2.207 -22.828 1 97.56 85 GLY B O 1
ATOM 1767 N N . ARG B 1 86 ? -1.12 -2.727 -21.828 1 98 86 ARG B N 1
ATOM 1768 C CA . ARG B 1 86 ? -0.249 -2.602 -22.984 1 98 86 ARG B CA 1
ATOM 1769 C C . ARG B 1 86 ? 0.385 -3.941 -23.344 1 98 86 ARG B C 1
ATOM 1771 O O . ARG B 1 86 ? 1.557 -4.18 -23.047 1 98 86 ARG B O 1
ATOM 1778 N N . PRO B 1 87 ? -0.274 -4.719 -24.125 1 97.5 87 PRO B N 1
ATOM 1779 C CA . PRO B 1 87 ? 0.144 -6.102 -24.375 1 97.5 87 PRO B CA 1
ATOM 1780 C C . PRO B 1 87 ? 1.554 -6.195 -24.969 1 97.5 87 PRO B C 1
ATOM 1782 O O . PRO B 1 87 ? 1.941 -5.367 -25.781 1 97.5 87 PRO B O 1
ATOM 1785 N N . ARG B 1 88 ? 2.301 -7.098 -24.375 1 97.12 88 ARG B N 1
ATOM 1786 C CA . ARG B 1 88 ? 3.645 -7.43 -24.844 1 97.12 88 ARG B CA 1
ATOM 1787 C C . ARG B 1 88 ? 3.723 -8.883 -25.297 1 97.12 88 ARG B C 1
ATOM 1789 O O . ARG B 1 88 ? 3.184 -9.773 -24.625 1 97.12 88 ARG B O 1
ATOM 1796 N N . GLU B 1 89 ? 4.371 -9.078 -26.422 1 96.12 89 GLU B N 1
ATOM 1797 C CA . GLU B 1 89 ? 4.52 -10.43 -26.953 1 96.12 89 GLU B CA 1
ATOM 1798 C C . GLU B 1 89 ? 5.328 -11.305 -26 1 96.12 89 GLU B C 1
ATOM 1800 O O . GLU B 1 89 ? 6.348 -10.867 -25.453 1 96.12 89 GLU B O 1
ATOM 1805 N N . GLY B 1 90 ? 4.836 -12.5 -25.797 1 95.94 90 GLY B N 1
ATOM 1806 C CA . GLY B 1 90 ? 5.59 -13.477 -25.016 1 95.94 90 GLY B CA 1
ATOM 1807 C C . GLY B 1 90 ? 5.406 -13.312 -23.531 1 95.94 90 GLY B C 1
ATOM 1808 O O . GLY B 1 90 ? 5.969 -14.078 -22.734 1 95.94 90 GLY B O 1
ATOM 1809 N N . VAL B 1 91 ? 4.73 -12.305 -23.125 1 97.31 91 VAL B N 1
ATOM 1810 C CA . VAL B 1 91 ? 4.496 -12.078 -21.703 1 97.31 91 VAL B CA 1
ATOM 1811 C C . VAL B 1 91 ? 3.193 -12.758 -21.281 1 97.31 91 VAL B C 1
ATOM 1813 O O . VAL B 1 91 ? 2.18 -12.648 -21.984 1 97.31 91 VAL B O 1
ATOM 1816 N N . GLY B 1 92 ? 3.209 -13.445 -20.188 1 97.12 92 GLY B N 1
ATOM 1817 C CA . GLY B 1 92 ? 2.041 -14.117 -19.641 1 97.12 92 GLY B CA 1
ATOM 1818 C C . GLY B 1 92 ? 2.268 -14.68 -18.25 1 97.12 92 GLY B C 1
ATOM 1819 O O . GLY B 1 92 ? 3.336 -14.492 -17.672 1 97.12 92 GLY B O 1
ATOM 1820 N N . LEU B 1 93 ? 1.203 -15.227 -17.719 1 98.38 93 LEU B N 1
ATOM 1821 C CA . LEU B 1 93 ? 1.28 -15.906 -16.438 1 98.38 93 LEU B CA 1
ATOM 1822 C C . LEU B 1 93 ? 1.688 -17.359 -16.609 1 98.38 93 LEU B C 1
ATOM 1824 O O . LEU B 1 93 ? 1.39 -17.969 -17.641 1 98.38 93 LEU B O 1
ATOM 1828 N N . VAL B 1 94 ? 2.439 -17.828 -15.727 1 97.19 94 VAL B N 1
ATOM 1829 C CA . VAL B 1 94 ? 2.764 -19.25 -15.648 1 97.19 94 VAL B CA 1
ATOM 1830 C C . VAL B 1 94 ? 2.221 -19.828 -14.344 1 97.19 94 VAL B C 1
ATOM 1832 O O . VAL B 1 94 ? 2.682 -19.469 -13.258 1 97.19 94 VAL B O 1
ATOM 1835 N N . GLU B 1 95 ? 1.294 -20.75 -14.43 1 95 95 GLU B N 1
ATOM 1836 C CA . GLU B 1 95 ? 0.653 -21.344 -13.266 1 95 95 GLU B CA 1
ATOM 1837 C C . GLU B 1 95 ? 0.091 -20.281 -12.336 1 95 95 GLU B C 1
ATOM 1839 O O . GLU B 1 95 ? 0.308 -20.344 -11.117 1 95 95 GLU B O 1
ATOM 1844 N N . GLY B 1 96 ? -0.439 -19.219 -12.875 1 97.44 96 GLY B N 1
ATOM 1845 C CA . GLY B 1 96 ? -1.189 -18.219 -12.141 1 97.44 96 GLY B CA 1
ATOM 1846 C C . GLY B 1 96 ? -0.309 -17.141 -11.531 1 97.44 96 GLY B C 1
ATOM 1847 O O . GLY B 1 96 ? -0.748 -16.391 -10.648 1 97.44 96 GLY B O 1
ATOM 1848 N N . ARG B 1 97 ? 0.971 -17.094 -11.984 1 98.5 97 ARG B N 1
ATOM 1849 C CA . ARG B 1 97 ? 1.888 -16.125 -11.383 1 98.5 97 ARG B CA 1
ATOM 1850 C C . ARG B 1 97 ? 2.908 -15.633 -12.406 1 98.5 97 ARG B C 1
ATOM 1852 O O . ARG B 1 97 ? 2.99 -16.156 -13.516 1 98.5 97 ARG B O 1
ATOM 1859 N N . VAL B 1 98 ? 3.561 -14.562 -12.117 1 98.81 98 VAL B N 1
ATOM 1860 C CA . VAL B 1 98 ? 4.648 -14.047 -12.938 1 98.81 98 VAL B CA 1
ATOM 1861 C C . VAL B 1 98 ? 5.93 -14.828 -12.648 1 98.81 98 VAL B C 1
ATOM 1863 O O . VAL B 1 98 ? 6.375 -14.898 -11.5 1 98.81 98 VAL B O 1
ATOM 1866 N N . GLU B 1 99 ? 6.461 -15.367 -13.656 1 98.19 99 GLU B N 1
ATOM 1867 C CA . GLU B 1 99 ? 7.746 -16.047 -13.492 1 98.19 99 GLU B CA 1
ATOM 1868 C C . GLU B 1 99 ? 8.852 -15.039 -13.18 1 98.19 99 GLU B C 1
ATOM 1870 O O . GLU B 1 99 ? 8.906 -13.961 -13.766 1 98.19 99 GLU B O 1
ATOM 1875 N N . GLY B 1 100 ? 9.703 -15.406 -12.219 1 98.31 100 GLY B N 1
ATOM 1876 C CA . GLY B 1 100 ? 10.867 -14.586 -11.922 1 98.31 100 GLY B CA 1
ATOM 1877 C C . GLY B 1 100 ? 10.57 -13.469 -10.938 1 98.31 100 GLY B C 1
ATOM 1878 O O . GLY B 1 100 ? 11.445 -12.664 -10.617 1 98.31 100 GLY B O 1
ATOM 1879 N N . ALA B 1 101 ? 9.312 -13.438 -10.453 1 98.88 101 ALA B N 1
ATOM 1880 C CA . ALA B 1 101 ? 8.953 -12.422 -9.469 1 98.88 101 ALA B CA 1
ATOM 1881 C C . ALA B 1 101 ? 9.805 -12.555 -8.203 1 98.88 101 ALA B C 1
ATOM 1883 O O . ALA B 1 101 ? 10.32 -13.633 -7.906 1 98.88 101 ALA B O 1
ATOM 1884 N N . LEU B 1 102 ? 9.984 -11.484 -7.496 1 98.88 102 LEU B N 1
ATOM 1885 C CA . LEU B 1 102 ? 10.75 -11.484 -6.254 1 98.88 102 LEU B CA 1
ATOM 1886 C C . LEU B 1 102 ? 10.078 -12.375 -5.207 1 98.88 102 LEU B C 1
ATOM 1888 O O . LEU B 1 102 ? 10.758 -12.961 -4.355 1 98.88 102 LEU B O 1
ATOM 1892 N N . ALA B 1 103 ? 8.797 -12.43 -5.195 1 98.94 103 ALA B N 1
ATOM 1893 C CA . ALA B 1 103 ? 7.953 -13.273 -4.352 1 98.94 103 ALA B CA 1
ATOM 1894 C C . ALA B 1 103 ? 6.559 -13.422 -4.953 1 98.94 103 ALA B C 1
ATOM 1896 O O . ALA B 1 103 ? 6.125 -12.594 -5.754 1 98.94 103 ALA B O 1
ATOM 1897 N N . VAL B 1 104 ? 5.895 -14.5 -4.633 1 98.94 104 VAL B N 1
ATOM 1898 C CA . VAL B 1 104 ? 4.504 -14.734 -5.004 1 98.94 104 VAL B CA 1
ATOM 1899 C C . VAL B 1 104 ? 3.703 -15.133 -3.768 1 98.94 104 VAL B C 1
ATOM 1901 O O . VAL B 1 104 ? 4.105 -16.031 -3.023 1 98.94 104 VAL B O 1
ATOM 1904 N N . LEU B 1 105 ? 2.666 -14.43 -3.539 1 98.94 105 LEU B N 1
ATOM 1905 C CA . LEU B 1 105 ? 1.702 -14.789 -2.504 1 98.94 105 LEU B CA 1
ATOM 1906 C C . LEU B 1 105 ? 0.491 -15.492 -3.107 1 98.94 105 LEU B C 1
ATOM 1908 O O . LEU B 1 105 ? -0.081 -15.016 -4.09 1 98.94 105 LEU B O 1
ATOM 1912 N N . ARG B 1 106 ? 0.144 -16.609 -2.586 1 98.94 106 ARG B N 1
ATOM 1913 C CA . ARG B 1 106 ? -1.121 -17.25 -2.904 1 98.94 106 ARG B CA 1
ATOM 1914 C C . ARG B 1 106 ? -2.162 -16.984 -1.822 1 98.94 106 ARG B C 1
ATOM 1916 O O . ARG B 1 106 ? -1.94 -17.297 -0.65 1 98.94 106 ARG B O 1
ATOM 1923 N N . CYS B 1 107 ? -3.252 -16.469 -2.256 1 98.94 107 CYS B N 1
ATOM 1924 C CA . CYS B 1 107 ? -4.191 -15.93 -1.278 1 98.94 107 CYS B CA 1
ATOM 1925 C C . CYS B 1 107 ? -5.586 -16.5 -1.487 1 98.94 107 CYS B C 1
ATOM 1927 O O . CYS B 1 107 ? -6.023 -16.688 -2.625 1 98.94 107 CYS B O 1
ATOM 1929 N N . ARG B 1 108 ? -6.215 -16.734 -0.423 1 98.94 108 ARG B N 1
ATOM 1930 C CA . ARG B 1 108 ? -7.664 -16.906 -0.411 1 98.94 108 ARG B CA 1
ATOM 1931 C C . ARG B 1 108 ? -8.375 -15.57 -0.177 1 98.94 108 ARG B C 1
ATOM 1933 O O . ARG B 1 108 ? -7.945 -14.773 0.659 1 98.94 108 ARG B O 1
ATOM 1940 N N . LEU B 1 109 ? -9.453 -15.32 -0.959 1 98.88 109 LEU B N 1
ATOM 1941 C CA . LEU B 1 109 ? -10.227 -14.102 -0.736 1 98.88 109 LEU B CA 1
ATOM 1942 C C . LEU B 1 109 ? -10.852 -14.102 0.653 1 98.88 109 LEU B C 1
ATOM 1944 O O . LEU B 1 109 ? -11.648 -14.992 0.979 1 98.88 109 LEU B O 1
ATOM 1948 N N . GLU B 1 110 ? -10.469 -13.188 1.455 1 98.81 110 GLU B N 1
ATOM 1949 C CA . GLU B 1 110 ? -10.938 -13.102 2.834 1 98.81 110 GLU B CA 1
ATOM 1950 C C . GLU B 1 110 ? -12.125 -12.148 2.957 1 98.81 110 GLU B C 1
ATOM 1952 O O . GLU B 1 110 ? -13.07 -12.422 3.691 1 98.81 110 GLU B O 1
ATOM 1957 N N . ALA B 1 111 ? -12.102 -11 2.314 1 98.75 111 ALA B N 1
ATOM 1958 C CA . ALA B 1 111 ? -13.164 -10 2.381 1 98.75 111 ALA B CA 1
ATOM 1959 C C . ALA B 1 111 ? -13.078 -9.031 1.204 1 98.75 111 ALA B C 1
ATOM 1961 O O . ALA B 1 111 ? -12.008 -8.867 0.601 1 98.75 111 ALA B O 1
ATOM 1962 N N . LEU B 1 112 ? -14.219 -8.453 0.872 1 98.62 112 LEU B N 1
ATOM 1963 C CA . LEU B 1 112 ? -14.359 -7.34 -0.056 1 98.62 112 LEU B CA 1
ATOM 1964 C C . LEU B 1 112 ? -15.109 -6.184 0.595 1 98.62 112 LEU B C 1
ATOM 1966 O O . LEU B 1 112 ? -16.234 -6.359 1.073 1 98.62 112 LEU B O 1
ATOM 1970 N N . TYR B 1 113 ? -14.477 -5.031 0.634 1 98.81 113 TYR B N 1
ATOM 1971 C CA . TYR B 1 113 ? -15.109 -3.852 1.22 1 98.81 113 TYR B CA 1
ATOM 1972 C C . TYR B 1 113 ? -15.305 -2.762 0.174 1 98.81 113 TYR B C 1
ATOM 1974 O O . TYR B 1 113 ? -14.609 -2.74 -0.847 1 98.81 113 TYR B O 1
ATOM 1982 N N . PRO B 1 114 ? -16.266 -1.812 0.41 1 98.31 114 PRO B N 1
ATOM 1983 C CA . PRO B 1 114 ? -16.359 -0.635 -0.454 1 98.31 114 PRO B CA 1
ATOM 1984 C C . PRO B 1 114 ? -15.102 0.226 -0.431 1 98.31 114 PRO B C 1
ATOM 1986 O O . PRO B 1 114 ? -14.453 0.356 0.614 1 98.31 114 PRO B O 1
ATOM 1989 N N . GLY B 1 115 ? -14.766 0.792 -1.616 1 98.38 115 GLY B N 1
ATOM 1990 C CA . GLY B 1 115 ? -13.594 1.65 -1.739 1 98.38 115 GLY B CA 1
ATOM 1991 C C . GLY B 1 115 ? -13.742 2.701 -2.824 1 98.38 115 GLY B C 1
ATOM 1992 O O . GLY B 1 115 ? -12.781 3.002 -3.537 1 98.38 115 GLY B O 1
ATOM 1993 N N . GLY B 1 116 ? -15 3.229 -2.945 1 98.44 116 GLY B N 1
ATOM 1994 C CA . GLY B 1 116 ? -15.242 4.215 -3.986 1 98.44 116 GLY B CA 1
ATOM 1995 C C . GLY B 1 116 ? -15.227 3.629 -5.383 1 98.44 116 GLY B C 1
ATOM 1996 O O . GLY B 1 116 ? -16.031 2.746 -5.699 1 98.44 116 GLY B O 1
ATOM 1997 N N . ASP B 1 117 ? -14.289 4.109 -6.207 1 98.69 117 ASP B N 1
ATOM 1998 C CA . ASP B 1 117 ? -14.211 3.607 -7.574 1 98.69 117 ASP B CA 1
ATOM 1999 C C . ASP B 1 117 ? -13.352 2.346 -7.648 1 98.69 117 ASP B C 1
ATOM 2001 O O . ASP B 1 117 ? -13.172 1.773 -8.727 1 98.69 117 ASP B O 1
ATOM 2005 N N . HIS B 1 118 ? -12.859 1.842 -6.562 1 98.75 118 HIS B N 1
ATOM 2006 C CA . HIS B 1 118 ? -12.203 0.548 -6.398 1 98.75 118 HIS B CA 1
ATOM 2007 C C . HIS B 1 118 ? -12.898 -0.284 -5.324 1 98.75 118 HIS B C 1
ATOM 2009 O O . HIS B 1 118 ? -13.742 0.227 -4.586 1 98.75 118 HIS B O 1
ATOM 2015 N N . ARG B 1 119 ? -12.594 -1.581 -5.344 1 98.75 119 ARG B N 1
ATOM 2016 C CA . ARG B 1 119 ? -12.867 -2.471 -4.219 1 98.75 119 ARG B CA 1
ATOM 2017 C C . ARG B 1 119 ? -11.617 -2.693 -3.379 1 98.75 119 ARG B C 1
ATOM 2019 O O . ARG B 1 119 ? -10.516 -2.812 -3.918 1 98.75 119 ARG B O 1
ATOM 2026 N N . LEU B 1 120 ? -11.844 -2.604 -2.119 1 98.88 120 LEU B N 1
ATOM 2027 C CA . LEU B 1 120 ? -10.797 -3.006 -1.188 1 98.88 120 LEU B CA 1
ATOM 2028 C C . LEU B 1 120 ? -10.805 -4.516 -0.979 1 98.88 120 LEU B C 1
ATOM 2030 O O . LEU B 1 120 ? -11.727 -5.059 -0.362 1 98.88 120 LEU B O 1
ATOM 2034 N N . VAL B 1 121 ? -9.797 -5.219 -1.506 1 98.94 121 VAL B N 1
ATOM 2035 C CA . VAL B 1 121 ? -9.703 -6.672 -1.492 1 98.94 121 VAL B CA 1
ATOM 2036 C C . VAL B 1 121 ? -8.766 -7.117 -0.371 1 98.94 121 VAL B C 1
ATOM 2038 O O . VAL B 1 121 ? -7.621 -6.664 -0.292 1 98.94 121 VAL B O 1
ATOM 2041 N N . VAL B 1 122 ? -9.266 -7.977 0.511 1 98.94 122 VAL B N 1
ATOM 2042 C CA . VAL B 1 122 ? -8.438 -8.555 1.563 1 98.94 122 VAL B CA 1
ATOM 2043 C C . VAL B 1 122 ? -8.211 -10.039 1.282 1 98.94 122 VAL B C 1
ATOM 2045 O O . VAL B 1 122 ? -9.164 -10.781 1.037 1 98.94 122 VAL B O 1
ATOM 2048 N N . GLY B 1 123 ? -6.965 -10.398 1.246 1 98.94 123 GLY B N 1
ATOM 2049 C CA . GLY B 1 123 ? -6.609 -11.789 1.014 1 98.94 123 GLY B CA 1
ATOM 2050 C C . GLY B 1 123 ? -5.863 -12.414 2.176 1 98.94 123 GLY B C 1
ATOM 2051 O O . GLY B 1 123 ? -5 -11.781 2.783 1 98.94 123 GLY B O 1
ATOM 2052 N N . ARG B 1 124 ? -6.219 -13.625 2.506 1 98.94 124 ARG B N 1
ATOM 2053 C CA . ARG B 1 124 ? -5.457 -14.43 3.453 1 98.94 124 ARG B CA 1
ATOM 2054 C C . ARG B 1 124 ? -4.367 -15.227 2.742 1 98.94 124 ARG B C 1
ATOM 2056 O O . ARG B 1 124 ? -4.66 -16.016 1.84 1 98.94 124 ARG B O 1
ATOM 2063 N N . VAL B 1 125 ? -3.141 -14.992 3.145 1 98.94 125 VAL B N 1
ATOM 2064 C CA . VAL B 1 125 ? -2.018 -15.664 2.496 1 98.94 125 VAL B CA 1
ATOM 2065 C C . VAL B 1 125 ? -1.962 -17.125 2.939 1 98.94 125 VAL B C 1
ATOM 2067 O O . VAL B 1 125 ? -1.915 -17.406 4.137 1 98.94 125 VAL B O 1
ATOM 2070 N N . GLU B 1 126 ? -1.938 -18 1.946 1 98.81 126 GLU B N 1
ATOM 2071 C CA . GLU B 1 126 ? -1.945 -19.422 2.244 1 98.81 126 GLU B CA 1
ATOM 2072 C C . GLU B 1 126 ? -0.624 -20.078 1.852 1 98.81 126 GLU B C 1
ATOM 2074 O O . GLU B 1 126 ? -0.298 -21.172 2.326 1 98.81 126 GLU B O 1
ATOM 2079 N N . ALA B 1 127 ? 0.038 -19.469 1.003 1 98.81 127 ALA B N 1
ATOM 2080 C CA . ALA B 1 127 ? 1.349 -19.953 0.573 1 98.81 127 ALA B CA 1
ATOM 2081 C C . ALA B 1 127 ? 2.213 -18.797 0.058 1 98.81 127 ALA B C 1
ATOM 2083 O O . ALA B 1 127 ? 1.691 -17.781 -0.398 1 98.81 127 ALA B O 1
ATOM 2084 N N . VAL B 1 128 ? 3.494 -19.031 0.181 1 98.88 128 VAL B N 1
ATOM 2085 C CA . VAL B 1 128 ? 4.473 -18.047 -0.264 1 98.88 128 VAL B CA 1
ATOM 2086 C C . VAL B 1 128 ? 5.555 -18.719 -1.101 1 98.88 128 VAL B C 1
ATOM 2088 O O . VAL B 1 128 ? 6.105 -19.75 -0.694 1 98.88 128 VAL B O 1
ATOM 2091 N N . ASP B 1 129 ? 5.777 -18.219 -2.285 1 98.5 129 ASP B N 1
ATOM 2092 C CA . ASP B 1 129 ? 6.922 -18.609 -3.102 1 98.5 129 ASP B CA 1
ATOM 2093 C C . ASP B 1 129 ? 7.957 -17.484 -3.166 1 98.5 129 ASP B C 1
ATOM 2095 O O . ASP B 1 129 ? 7.676 -16.406 -3.695 1 98.5 129 ASP B O 1
ATOM 2099 N N . LEU B 1 130 ? 9.133 -17.75 -2.629 1 98.62 130 LEU B N 1
ATOM 2100 C CA . LEU B 1 130 ? 10.195 -16.75 -2.641 1 98.62 130 LEU B CA 1
ATOM 2101 C C . LEU B 1 130 ? 11.086 -16.922 -3.867 1 98.62 130 LEU B C 1
ATOM 2103 O O . LEU B 1 130 ? 11.602 -18 -4.121 1 98.62 130 LEU B O 1
ATOM 2107 N N . GLY B 1 131 ? 11.18 -15.875 -4.645 1 98.31 131 GLY B N 1
ATOM 2108 C CA . GLY B 1 131 ? 12.125 -15.859 -5.754 1 98.31 131 GLY B CA 1
ATOM 2109 C C . GLY B 1 131 ? 13.523 -15.445 -5.344 1 98.31 131 GLY B C 1
ATOM 2110 O O . GLY B 1 131 ? 13.805 -15.297 -4.152 1 98.31 131 GLY B O 1
ATOM 2111 N N . GLU B 1 132 ? 14.352 -15.344 -6.375 1 97.19 132 GLU B N 1
ATOM 2112 C CA . GLU B 1 132 ? 15.703 -14.867 -6.105 1 97.19 132 GLU B CA 1
ATOM 2113 C C . GLU B 1 132 ? 15.688 -13.414 -5.648 1 97.19 132 GLU B C 1
ATOM 2115 O O . GLU B 1 132 ? 15.023 -12.57 -6.258 1 97.19 132 GLU B O 1
ATOM 2120 N N . MET B 1 133 ? 16.422 -13.188 -4.59 1 96.56 133 MET B N 1
ATOM 2121 C CA . MET B 1 133 ? 16.5 -11.82 -4.086 1 96.56 133 MET B CA 1
ATOM 2122 C C . MET B 1 133 ? 17.156 -10.898 -5.105 1 96.56 133 MET B C 1
ATOM 2124 O O . MET B 1 133 ? 18.078 -11.312 -5.82 1 96.56 133 MET B O 1
ATOM 2128 N N . GLY B 1 134 ? 16.688 -9.727 -5.18 1 97.06 134 GLY B N 1
ATOM 2129 C CA . GLY B 1 134 ? 17.172 -8.688 -6.066 1 97.06 134 GLY B CA 1
ATOM 2130 C C . GLY B 1 134 ? 16.406 -7.383 -5.934 1 97.06 134 GLY B C 1
ATOM 2131 O O . GLY B 1 134 ? 15.547 -7.246 -5.066 1 97.06 134 GLY B O 1
ATOM 2132 N N . PRO B 1 135 ? 16.828 -6.383 -6.707 1 97.94 135 PRO B N 1
ATOM 2133 C CA . PRO B 1 135 ? 16.125 -5.102 -6.613 1 97.94 135 PRO B CA 1
ATOM 2134 C C . PRO B 1 135 ? 14.695 -5.18 -7.125 1 97.94 135 PRO B C 1
ATOM 2136 O O . PRO B 1 135 ? 14.414 -5.91 -8.078 1 97.94 135 PRO B O 1
ATOM 2139 N N . PRO B 1 136 ? 13.812 -4.484 -6.488 1 98.62 136 PRO B N 1
ATOM 2140 C CA . PRO B 1 136 ? 12.414 -4.438 -6.934 1 98.62 136 PRO B CA 1
ATOM 2141 C C . PRO B 1 136 ? 12.203 -3.479 -8.102 1 98.62 136 PRO B C 1
ATOM 2143 O O . PRO B 1 136 ? 13.016 -2.578 -8.328 1 98.62 136 PRO B O 1
ATOM 2146 N N . LEU B 1 137 ? 11.195 -3.707 -8.875 1 98.69 137 LEU B N 1
ATOM 2147 C CA . LEU B 1 137 ? 10.648 -2.66 -9.734 1 98.69 137 LEU B CA 1
ATOM 2148 C C . LEU B 1 137 ? 9.852 -1.648 -8.914 1 98.69 137 LEU B C 1
ATOM 2150 O O . LEU B 1 137 ? 8.969 -2.025 -8.148 1 98.69 137 LEU B O 1
ATOM 2154 N N . VAL B 1 138 ? 10.195 -0.368 -9.023 1 98.75 138 VAL B N 1
ATOM 2155 C CA . VAL B 1 138 ? 9.547 0.685 -8.258 1 98.75 138 VAL B CA 1
ATOM 2156 C C . VAL B 1 138 ? 8.844 1.659 -9.195 1 98.75 138 VAL B C 1
ATOM 2158 O O . VAL B 1 138 ? 9.328 1.926 -10.297 1 98.75 138 VAL B O 1
ATOM 2161 N N . TYR B 1 139 ? 7.688 2.094 -8.836 1 98.75 139 TYR B N 1
ATOM 2162 C CA . TYR B 1 139 ? 6.969 3.156 -9.531 1 98.75 139 TYR B CA 1
ATOM 2163 C C . TYR B 1 139 ? 6.938 4.43 -8.703 1 98.75 139 TYR B C 1
ATOM 2165 O O . TYR B 1 139 ? 6.594 4.398 -7.52 1 98.75 139 TYR B O 1
ATOM 2173 N N . PHE B 1 140 ? 7.312 5.586 -9.258 1 98.62 140 PHE B N 1
ATOM 2174 C CA . PHE B 1 140 ? 7.406 6.875 -8.578 1 98.62 140 PHE B CA 1
ATOM 2175 C C . PHE B 1 140 ? 7.426 8.016 -9.594 1 98.62 140 PHE B C 1
ATOM 2177 O O . PHE B 1 140 ? 8.078 7.918 -10.633 1 98.62 140 PHE B O 1
ATOM 2184 N N . ALA B 1 141 ? 6.668 9.039 -9.273 1 97.94 141 ALA B N 1
ATOM 2185 C CA . ALA B 1 141 ? 6.613 10.227 -10.125 1 97.94 141 ALA B CA 1
ATOM 2186 C C . ALA B 1 141 ? 6.23 9.859 -11.562 1 97.94 141 ALA B C 1
ATOM 2188 O O . ALA B 1 141 ? 6.891 10.273 -12.516 1 97.94 141 ALA B O 1
ATOM 2189 N N . ARG B 1 142 ? 5.301 8.961 -11.68 1 97.19 142 ARG B N 1
ATOM 2190 C CA . ARG B 1 142 ? 4.641 8.594 -12.93 1 97.19 142 ARG B CA 1
ATOM 2191 C C . ARG B 1 142 ? 5.598 7.848 -13.852 1 97.19 142 ARG B C 1
ATOM 2193 O O . ARG B 1 142 ? 5.516 7.977 -15.078 1 97.19 142 ARG B O 1
ATOM 2200 N N . GLY B 1 143 ? 6.539 7.062 -13.172 1 97.69 143 GLY B N 1
ATOM 2201 C CA . GLY B 1 143 ? 7.457 6.258 -13.969 1 97.69 143 GLY B CA 1
ATOM 2202 C C . GLY B 1 143 ? 8.109 5.145 -13.18 1 97.69 143 GLY B C 1
ATOM 2203 O O . GLY B 1 143 ? 8.078 5.148 -11.945 1 97.69 143 GLY B O 1
ATOM 2204 N N . TYR B 1 144 ? 8.68 4.168 -13.977 1 98.19 144 TYR B N 1
ATOM 2205 C CA . TYR B 1 144 ? 9.453 3.109 -13.344 1 98.19 144 TYR B CA 1
ATOM 2206 C C . TYR B 1 144 ? 10.797 3.637 -12.859 1 98.19 144 TYR B C 1
ATOM 2208 O O . TYR B 1 144 ? 11.438 4.449 -13.531 1 98.19 144 TYR B O 1
ATOM 2216 N N . ARG B 1 145 ? 11.125 3.176 -11.672 1 97.44 145 ARG B N 1
ATOM 2217 C CA . ARG B 1 145 ? 12.383 3.582 -11.062 1 97.44 145 ARG B CA 1
ATOM 2218 C C . ARG B 1 145 ? 13.156 2.371 -10.547 1 97.44 145 ARG B C 1
ATOM 2220 O O . ARG B 1 145 ? 12.602 1.275 -10.438 1 97.44 145 ARG B O 1
ATOM 2227 N N . ARG B 1 146 ? 14.414 2.611 -10.312 1 95.5 146 ARG B N 1
ATOM 2228 C CA . ARG B 1 146 ? 15.305 1.61 -9.727 1 95.5 146 ARG B CA 1
ATOM 2229 C C . ARG B 1 146 ? 15.867 2.09 -8.398 1 95.5 146 ARG B C 1
ATOM 2231 O O . ARG B 1 146 ? 16.062 3.291 -8.195 1 95.5 146 ARG B O 1
ATOM 2238 N N . LEU B 1 147 ? 16.031 1.177 -7.469 1 96.75 147 LEU B N 1
ATOM 2239 C CA . LEU B 1 147 ? 16.719 1.492 -6.219 1 96.75 147 LEU B CA 1
ATOM 2240 C C . LEU B 1 147 ? 18.234 1.475 -6.406 1 96.75 147 LEU B C 1
ATOM 2242 O O . LEU B 1 147 ? 18.75 0.773 -7.281 1 96.75 147 LEU B O 1
ATOM 2246 N N . LEU B 1 148 ? 18.906 2.371 -5.527 1 92.25 148 LEU B N 1
ATOM 2247 C CA . LEU B 1 148 ? 20.344 2.166 -5.363 1 92.25 148 LEU B CA 1
ATOM 2248 C C . LEU B 1 148 ? 20.625 0.867 -4.617 1 92.25 148 LEU B C 1
ATOM 2250 O O . LEU B 1 148 ? 20.312 0.75 -3.428 1 92.25 148 LEU B O 1
ATOM 2254 N N . TRP B 1 149 ? 20.875 -0.17 -5.285 1 82.31 149 TRP B N 1
ATOM 2255 C CA . TRP B 1 149 ? 21.031 -1.526 -4.766 1 82.31 149 TRP B CA 1
ATOM 2256 C C . TRP B 1 149 ? 22.328 -2.15 -5.246 1 82.31 149 TRP B C 1
ATOM 2258 O O . TRP B 1 149 ? 22.688 -2.037 -6.422 1 82.31 149 TRP B O 1
ATOM 2268 N N . PRO B 1 150 ? 23.156 -2.475 -4.184 1 71.25 150 PRO B N 1
ATOM 2269 C CA . PRO B 1 150 ? 24.406 -3.055 -4.68 1 71.25 150 PRO B CA 1
ATOM 2270 C C . PRO B 1 150 ? 24.188 -4.246 -5.609 1 71.25 150 PRO B C 1
ATOM 2272 O O . PRO B 1 150 ? 23.234 -5.012 -5.414 1 71.25 150 PRO B O 1
ATOM 2275 N N . SER B 1 151 ? 24.75 -4.273 -6.824 1 55 151 SER B N 1
ATOM 2276 C CA . SER B 1 151 ? 24.75 -5.359 -7.797 1 55 151 SER B CA 1
ATOM 2277 C C . SER B 1 151 ? 25.5 -6.578 -7.262 1 55 151 SER B C 1
ATOM 2279 O O . SER B 1 151 ? 26.422 -6.438 -6.469 1 55 151 SER B O 1
#

InterPro domains:
  IPR002563 Flavin reductase like domain [PF01613] (12-147)
  IPR002563 Flavin reductase like domain [SM00903] (12-146)
  IPR012349 FMN-binding split barrel [G3DSA:2.30.110.10] (4-151)
  IPR050268 NADH-dependent flavin reductase [PTHR30466] (3-147)
  IPR053664 Non-flavoprotein flavin reductase [NF042921] (5-147)

Radius of gyration: 18.13 Å; Cα contacts (8 Å, |Δi|>4): 788; chains: 2; bounding box: 41×52×50 Å

Nearest PDB structures (foldseek):
  2ed4-assembly1_B  TM=9.908E-01  e=4.408E-25  Thermus thermophilus HB8
  4hx6-assembly3_E  TM=9.078E-01  e=6.134E-15  Streptomyces globisporus
  4hx6-assembly1_B  TM=9.253E-01  e=1.205E-14  Streptomyces globisporus
  4r82-assembly1_B  TM=9.134E-01  e=1.349E-14  Streptomyces globisporus
  4hx6-assembly4_H  TM=8.705E-01  e=6.865E-15  Streptomyces globisporus

Foldseek 3Di:
DQPPVRVVVQVVLADKFFKKWKWADDPHIAIAIFRQKDFDDVVQGKIKGWAFPPDPRVVRCVVRQKMKIFGAAPPCVQLNCCRNPNNDPPHDDDPRGGPQGQKMFIWGFDDWDDDDRIIITMTGTDDMDGHDDDWTFMRHNNDTDTDPDDD/DQPPVRVVVQVVLADKFFKKWKWADDPHIAIAIFRQKDFDDVVQGKIKGWAFPPDPRVVRCVVRQKMKIFGAAPPCVQLNCCRNPNNDPPHDDDPRGGPQGQKMFIWGFDDWDDDDRIIITMTGTDDMDGHDDDWTFMRHNRDTDTDPDDD

Organism: Thermus brockianus (NCBI:txid56956)